Protein AF-0000000072899986 (afdb_homodimer)

Nearest PDB structures (foldseek):
  2p1a-assembly1_A  TM=7.965E-01  e=6.128E-05  Bacillus cereus ATCC 10987
  2p1a-assembly1_B  TM=7.785E-01  e=1.298E-04  Bacillus cereus ATCC 10987
  2nsf-assembly1_A  TM=7.304E-01  e=9.787E-04  Corynebacterium glutamicum
  5com-assembly2_B  TM=7.070E-01  e=6.966E-03  Clostridioides difficile 630
  7mtq-assembly1_B  TM=2.406E-01  e=5.601E-01  Homo sapiens

Sequence (336 aa):
MTNFPLQFYQFNTWANEQIFKRLKELPEETYHEEIQSIFPSLSHVLAHVYLSDLGWFDVFLGKDLLHALNLAREHKEVMEAKSLAEMEQLFTDLSERYKTFLSKEENLSKQLTIQNPAGGMMETTVGDLVPHVVNHGTYHRGNVSAMLRQIGHASVPTDYGLYLFLFAMTNFPLQFYQFNTWANEQIFKRLKELPEETYHEEIQSIFPSLSHVLAHVYLSDLGWFDVFLGKDLLHALNLAREHKEVMEAKSLAEMEQLFTDLSERYKTFLSKEENLSKQLTIQNPAGGMMETTVGDLVPHVVNHGTYHRGNVSAMLRQIGHASVPTDYGLYLFLFA

Radius of 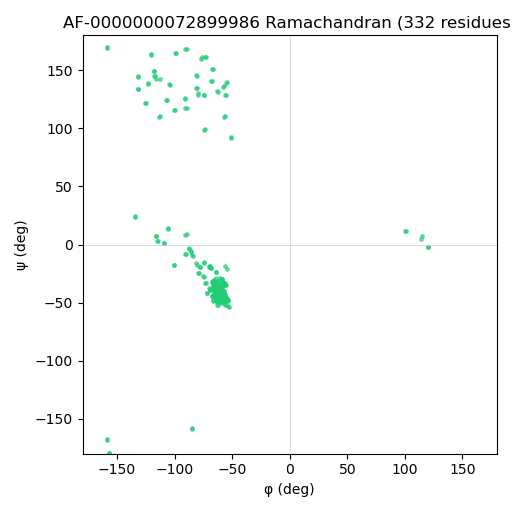gyration: 19.35 Å; Cα contacts (8 Å, |Δi|>4): 429; chains: 2; bounding box: 48×49×46 Å

Foldseek 3Di:
DPLVLLVLLVLLLVLVVQQLVQCVPDPQCQQLCQFPDPDRGNQLLLLQLLLQLVLVVVQLVPDANVVSVVSCVVCNVVSSPDGSVVSNVSSVVSSVVVNVQSVDVVSQAAWGWYADPVGDIDIDGNSRCSVVSSVSSVVSVVVVQVRQVVVPHGGDDSDVVVVVVVVD/DPLVLLVLLVLLLVLVVQQLVQCVVDPQCQQLCQFPDPDRGNQLLLLQLLLQLVLVVVQLVPDANVVSVVSCVVCNVVSSPDGSVVSNVSSVVSSVVVNVQSVDVVSQQAWGWYADPVGDIDIDGNSRCSVVSSVSSVVSVVVVQVRQVVVPHGGDDSDVVVVVVVVD

Organism: NCBI:txid1402861

Solvent-accessible surface area (backbone atoms only — not comparable to full-atom values): 17907 Å² total; per-residue (Å²): 128,88,58,56,45,48,54,50,44,50,48,41,51,51,33,51,49,47,50,54,56,54,54,69,74,44,65,77,63,60,44,68,37,80,44,76,39,82,42,54,21,54,30,44,46,53,30,49,49,50,35,50,51,50,22,51,53,42,35,69,75,67,46,54,54,65,55,23,55,48,50,34,65,73,40,42,68,66,45,37,66,47,50,71,69,58,47,51,50,52,52,52,54,51,47,51,51,50,53,62,51,48,70,37,66,70,50,30,66,34,77,42,79,45,58,44,90,90,70,42,65,32,82,49,29,41,42,71,45,41,56,35,56,37,45,52,47,37,21,49,50,17,29,48,33,26,53,34,29,54,74,75,35,82,64,73,92,60,50,60,58,58,49,48,54,73,71,89,128,89,58,56,46,48,53,50,45,50,48,41,50,52,33,51,50,49,52,54,58,52,54,71,74,44,67,77,63,60,44,69,36,81,44,76,40,83,42,52,22,54,30,44,46,53,30,50,50,50,36,49,50,51,23,51,50,42,35,70,74,67,48,53,55,66,54,24,54,48,52,34,65,74,41,42,67,65,46,38,67,46,50,72,68,57,48,50,50,52,52,53,54,50,48,51,52,50,51,61,50,50,69,37,66,71,49,31,66,34,77,41,80,45,58,44,90,89,70,43,68,32,82,49,29,39,41,71,44,42,56,36,56,35,45,54,46,37,20,51,51,16,29,47,34,26,54,34,29,54,74,75,34,81,64,73,92,60,52,60,61,58,50,48,53,74,71,90

Secondary structure (DSSP, 8-state):
---HHHHHHHHHHHHHHHHHHHHHTS-GGGGG---SSSSSSHHHHHHHHHHHHHHHHHHHTT--HHHHHHHHHHHHHHHHTS-HHHHHHHHHHHHHHHHHHHTSHHHHT-EEEEE-TTS-EEEEEHHHHHHHHHHHHHHHHHHHHHHHHHTT-------HHHHHHHH-/---HHHHHHHHHHHHHHHHHHHHHTS-GGGGG---SSSSSSHHHHHHHHHHHHHHHHHHHTT--HHHHHHHHHHHHHHHHTS-HHHHHHHHHHHHHHHHHHHTSHHHHT-EEEEE-TTS-EEEEEHHHHHHHHHHHHHHHHHHHHHHHHHTT-------HHHHHHHH-

Structure (mmCIF, N/CA/C/O backbone):
data_AF-0000000072899986-model_v1
#
loop_
_entity.id
_entity.type
_entity.pdbx_description
1 polymer 'Damage-inducible protein DinB'
#
loop_
_atom_site.group_PDB
_atom_site.id
_atom_site.type_symbol
_atom_site.label_atom_id
_atom_site.label_alt_id
_atom_site.label_comp_id
_atom_site.label_asym_id
_atom_site.label_entity_id
_atom_site.label_seq_id
_atom_site.pdbx_PDB_ins_code
_atom_site.Cartn_x
_atom_site.Cartn_y
_atom_site.Cartn_z
_atom_site.occupancy
_atom_site.B_iso_or_equiv
_atom_site.auth_seq_id
_atom_site.auth_comp_id
_atom_site.auth_asym_id
_atom_site.auth_atom_id
_atom_site.pdbx_PDB_model_num
ATOM 1 N N . MET A 1 1 ? 4.715 25.203 1.487 1 46.22 1 MET A N 1
ATOM 2 C CA . MET A 1 1 ? 5.199 23.875 1.851 1 46.22 1 MET A CA 1
ATOM 3 C C . MET A 1 1 ? 4.184 22.797 1.465 1 46.22 1 MET A C 1
ATOM 5 O O . MET A 1 1 ? 2.984 22.969 1.696 1 46.22 1 MET A O 1
ATOM 9 N N . THR A 1 2 ? 4.484 21.875 0.483 1 64.5 2 THR A N 1
ATOM 10 C CA . THR A 1 2 ? 3.494 20.984 -0.104 1 64.5 2 THR A CA 1
ATOM 11 C C . THR A 1 2 ? 2.822 20.141 0.976 1 64.5 2 THR A C 1
ATOM 13 O O . THR A 1 2 ? 3.486 19.656 1.891 1 64.5 2 THR A O 1
ATOM 16 N N . ASN A 1 3 ? 1.496 20.422 1.256 1 88.19 3 ASN A N 1
ATOM 17 C CA . ASN A 1 3 ? 0.621 19.641 2.131 1 88.19 3 ASN A CA 1
ATOM 18 C C . ASN A 1 3 ? 0.631 18.156 1.768 1 88.19 3 ASN A C 1
ATOM 20 O O . ASN A 1 3 ? -0.148 17.719 0.921 1 88.19 3 ASN A O 1
ATOM 24 N N . PHE A 1 4 ? 1.538 17.391 2.406 1 92.94 4 PHE A N 1
ATOM 25 C CA . PHE A 1 4 ? 1.754 16 2.02 1 92.94 4 PHE A CA 1
ATOM 26 C C . PHE A 1 4 ? 0.485 15.18 2.221 1 92.94 4 PHE A C 1
ATOM 28 O O . PHE A 1 4 ? 0.059 14.453 1.319 1 92.94 4 PHE A O 1
ATOM 35 N N . PRO A 1 5 ? -0.19 15.367 3.371 1 96.19 5 PRO A N 1
ATOM 36 C CA . PRO A 1 5 ? -1.394 14.547 3.543 1 96.19 5 PRO A CA 1
ATOM 37 C C . PRO A 1 5 ? -2.426 14.773 2.441 1 96.19 5 PRO A C 1
ATOM 39 O O . PRO A 1 5 ? -3.023 13.82 1.941 1 96.19 5 PRO A O 1
ATOM 42 N N . LEU A 1 6 ? -2.57 16 2.084 1 96.25 6 LEU A N 1
ATOM 43 C CA . LEU A 1 6 ? -3.525 16.297 1.022 1 96.25 6 LEU A CA 1
ATOM 44 C C . LEU A 1 6 ? -3.062 15.719 -0.307 1 96.25 6 LEU A C 1
ATOM 46 O O . LEU A 1 6 ? -3.852 15.102 -1.025 1 96.25 6 LEU A O 1
ATOM 50 N N . GLN A 1 7 ? -1.836 15.914 -0.682 1 96 7 GLN A N 1
ATOM 51 C CA . GLN A 1 7 ? -1.292 15.352 -1.916 1 96 7 GLN A CA 1
ATOM 52 C C . GLN A 1 7 ? -1.433 13.836 -1.942 1 96 7 GLN A C 1
ATOM 54 O O . GLN A 1 7 ? -1.809 13.258 -2.965 1 96 7 GLN A O 1
ATOM 59 N N . PHE A 1 8 ? -1.049 13.203 -0.856 1 97.69 8 PHE A N 1
ATOM 60 C CA . PHE A 1 8 ? -1.104 11.75 -0.77 1 97.69 8 PHE A CA 1
ATOM 61 C C . PHE A 1 8 ? -2.539 11.25 -0.896 1 97.69 8 PHE A C 1
ATOM 63 O O . PHE A 1 8 ? -2.791 10.219 -1.516 1 97.69 8 PHE A O 1
ATOM 70 N N . TYR A 1 9 ? -3.471 11.984 -0.331 1 98.31 9 TYR A N 1
ATOM 71 C CA . TYR A 1 9 ? -4.867 11.586 -0.468 1 98.31 9 TYR A CA 1
ATOM 72 C C . TYR A 1 9 ? -5.352 11.781 -1.899 1 98.31 9 TYR A C 1
ATOM 74 O O . TYR A 1 9 ? -6.16 10.992 -2.4 1 98.31 9 TYR A O 1
ATOM 82 N N . GLN A 1 10 ? -4.883 12.867 -2.525 1 97.88 10 GLN A N 1
ATOM 83 C CA . GLN A 1 10 ? -5.211 13.047 -3.936 1 97.88 10 GLN A CA 1
ATOM 84 C C . GLN A 1 10 ? -4.691 11.883 -4.777 1 97.88 10 GLN A C 1
ATOM 86 O O . GLN A 1 10 ? -5.375 11.43 -5.699 1 97.88 10 GLN A O 1
ATOM 91 N N . PHE A 1 11 ? -3.529 11.445 -4.484 1 98.19 11 PHE A N 1
ATOM 92 C CA . PHE A 1 11 ? -3.018 10.227 -5.102 1 98.19 11 PHE A CA 1
ATOM 93 C C . PHE A 1 11 ? -3.971 9.062 -4.867 1 98.19 11 PHE A C 1
ATOM 95 O O . PHE A 1 11 ? -4.266 8.297 -5.789 1 98.19 11 PHE A O 1
ATOM 102 N N . ASN A 1 12 ? -4.414 8.883 -3.621 1 98.75 12 ASN A N 1
ATOM 103 C CA . ASN A 1 12 ? -5.344 7.812 -3.281 1 98.75 12 ASN A CA 1
ATOM 104 C C . ASN A 1 12 ? -6.594 7.855 -4.16 1 98.75 12 ASN A C 1
ATOM 106 O O . ASN A 1 12 ? -7.055 6.82 -4.641 1 98.75 12 ASN A O 1
ATOM 110 N N . THR A 1 13 ? -7.137 9.039 -4.301 1 98.62 13 THR A N 1
ATOM 111 C CA . THR A 1 13 ? -8.312 9.242 -5.141 1 98.62 13 THR A CA 1
ATOM 112 C C . THR A 1 13 ? -8.016 8.844 -6.586 1 98.62 13 THR A C 1
ATOM 114 O O . THR A 1 13 ? -8.781 8.094 -7.195 1 98.62 13 THR A O 1
ATOM 117 N N . TRP A 1 14 ? -6.898 9.328 -7.098 1 98.69 14 TRP A N 1
ATOM 118 C CA . TRP A 1 14 ? -6.484 9.008 -8.461 1 98.69 14 TRP A CA 1
ATOM 119 C C . TRP A 1 14 ? -6.328 7.5 -8.641 1 98.69 14 TRP A C 1
ATOM 121 O O . TRP A 1 14 ? -6.809 6.938 -9.633 1 98.69 14 TRP A O 1
ATOM 131 N N . ALA A 1 15 ? -5.699 6.871 -7.719 1 98.75 15 ALA A N 1
ATOM 132 C CA . ALA A 1 15 ? -5.441 5.438 -7.805 1 98.75 15 ALA A CA 1
ATOM 133 C C . ALA A 1 15 ? -6.746 4.645 -7.805 1 98.75 15 ALA A C 1
ATOM 135 O O . ALA A 1 15 ? -6.906 3.699 -8.586 1 98.75 15 ALA A O 1
ATOM 136 N N . ASN A 1 16 ? -7.66 5.035 -6.922 1 98.81 16 ASN A N 1
ATOM 137 C CA . ASN A 1 16 ? -8.961 4.383 -6.906 1 98.81 16 ASN A CA 1
ATOM 138 C C . ASN A 1 16 ? -9.695 4.559 -8.234 1 98.81 16 ASN A C 1
ATOM 140 O O . ASN A 1 16 ? -10.336 3.627 -8.727 1 98.81 16 ASN A O 1
ATOM 144 N N . GLU A 1 17 ? -9.609 5.727 -8.75 1 98.69 17 GLU A N 1
ATOM 145 C CA . GLU A 1 17 ? -10.25 6 -10.031 1 98.69 17 GLU A CA 1
ATOM 146 C C . GLU A 1 17 ? -9.703 5.094 -11.133 1 98.69 17 GLU A C 1
ATOM 148 O O . GLU A 1 17 ? -10.453 4.617 -11.984 1 98.69 17 GLU A O 1
ATOM 153 N N . GLN A 1 18 ? -8.367 4.879 -11.156 1 98.75 18 GLN A N 1
ATOM 154 C CA . GLN A 1 18 ? -7.773 3.973 -12.133 1 98.75 18 GLN A CA 1
ATOM 155 C C . GLN A 1 18 ? -8.352 2.566 -12 1 98.75 18 GLN A C 1
ATOM 157 O O . GLN A 1 18 ? -8.609 1.896 -13.008 1 98.75 18 GLN A O 1
ATOM 162 N N . ILE A 1 19 ? -8.547 2.113 -10.797 1 98.81 19 ILE A N 1
ATOM 163 C CA . ILE A 1 19 ? -9.086 0.78 -10.547 1 98.81 19 ILE A CA 1
ATOM 164 C C . ILE A 1 19 ? -10.508 0.687 -11.086 1 98.81 19 ILE A C 1
ATOM 166 O O . ILE A 1 19 ? -10.859 -0.281 -11.766 1 98.81 19 ILE A O 1
ATOM 170 N N . PHE A 1 20 ? -11.312 1.672 -10.75 1 98.81 20 PHE A N 1
ATOM 171 C CA . PHE A 1 20 ? -12.695 1.654 -11.219 1 98.81 20 PHE A CA 1
ATOM 172 C C . PHE A 1 20 ? -12.75 1.676 -12.742 1 98.81 20 PHE A C 1
ATOM 174 O O . PHE A 1 20 ? -13.531 0.946 -13.352 1 98.81 20 PHE A O 1
ATOM 181 N N . LYS A 1 21 ? -11.938 2.537 -13.383 1 98.69 21 LYS A N 1
ATOM 182 C CA . LYS A 1 21 ? -11.867 2.578 -14.844 1 98.69 21 LYS A CA 1
ATOM 183 C C . LYS A 1 21 ? -11.516 1.209 -15.414 1 98.69 21 LYS A C 1
ATOM 185 O O . LYS A 1 21 ? -12.141 0.75 -16.375 1 98.69 21 LYS A O 1
ATOM 190 N N . ARG A 1 22 ? -10.586 0.561 -14.836 1 98.69 22 ARG A N 1
ATOM 191 C CA . ARG A 1 22 ? -10.156 -0.755 -15.297 1 98.69 22 ARG A CA 1
ATOM 192 C C . ARG A 1 22 ? -11.273 -1.78 -15.156 1 98.69 22 ARG A C 1
ATOM 194 O O . ARG A 1 22 ? -11.523 -2.564 -16.078 1 98.69 22 ARG A O 1
ATOM 201 N N . LEU A 1 23 ? -11.922 -1.76 -14 1 98.56 23 LEU A N 1
ATOM 202 C CA . LEU A 1 23 ? -12.969 -2.736 -13.742 1 98.56 23 LEU A CA 1
ATOM 203 C C . LEU A 1 23 ? -14.133 -2.562 -14.719 1 98.56 23 LEU A C 1
ATOM 205 O O . LEU A 1 23 ? -14.773 -3.541 -15.102 1 98.56 23 LEU A O 1
ATOM 209 N N . LYS A 1 24 ? -14.375 -1.345 -15.125 1 98.31 24 LYS A N 1
ATOM 210 C CA . LYS A 1 24 ? -15.477 -1.057 -16.047 1 98.31 24 LYS A CA 1
ATOM 211 C C . LYS A 1 24 ? -15.18 -1.608 -17.438 1 98.31 24 LYS A C 1
ATOM 213 O O . LYS A 1 24 ? -16.094 -1.759 -18.25 1 98.31 24 LYS A O 1
ATOM 218 N N . GLU A 1 25 ? -13.906 -1.912 -17.75 1 98.25 25 GLU A N 1
ATOM 219 C CA . GLU A 1 25 ? -13.516 -2.475 -19.047 1 98.25 25 GLU A CA 1
ATOM 220 C C . GLU A 1 25 ? -13.68 -3.99 -19.062 1 98.25 25 GLU A C 1
ATOM 222 O O . GLU A 1 25 ? -13.602 -4.617 -20.125 1 98.25 25 GLU A O 1
ATOM 227 N N . LEU A 1 26 ? -13.953 -4.566 -17.938 1 98.12 26 LEU A N 1
ATOM 228 C CA . LEU A 1 26 ? -14.031 -6.016 -17.812 1 98.12 26 LEU A CA 1
ATOM 229 C C . LEU A 1 26 ? -15.477 -6.496 -17.859 1 98.12 26 LEU A C 1
ATOM 231 O O . LEU A 1 26 ? -16.406 -5.695 -17.688 1 98.12 26 LEU A O 1
ATOM 235 N N . PRO A 1 27 ? -15.703 -7.828 -18.078 1 97.19 27 PRO A N 1
ATOM 236 C CA . PRO A 1 27 ? -17.062 -8.352 -17.984 1 97.19 27 PRO A CA 1
ATOM 237 C C . PRO A 1 27 ? -17.734 -8.031 -16.656 1 97.19 27 PRO A C 1
ATOM 239 O O . PRO A 1 27 ? -17.078 -8.094 -15.602 1 97.19 27 PRO A O 1
ATOM 242 N N . GLU A 1 28 ? -18.953 -7.691 -16.641 1 94.94 28 GLU A N 1
ATOM 243 C CA . GLU A 1 28 ? -19.688 -7.227 -15.477 1 94.94 28 GLU A CA 1
ATOM 244 C C . GLU A 1 28 ? -19.625 -8.25 -14.344 1 94.94 28 GLU A C 1
ATOM 246 O O . GLU A 1 28 ? -19.578 -7.879 -13.164 1 94.94 28 GLU A O 1
ATOM 251 N N . GLU A 1 29 ? -19.625 -9.461 -14.664 1 96.25 29 GLU A N 1
ATOM 252 C CA . GLU A 1 29 ? -19.656 -10.539 -13.68 1 96.25 29 GLU A CA 1
ATOM 253 C C . GLU A 1 29 ? -18.344 -10.602 -12.891 1 96.25 29 GLU A C 1
ATOM 255 O O . GLU A 1 29 ? -18.297 -11.18 -11.805 1 96.25 29 GLU A O 1
ATOM 260 N N . THR A 1 30 ? -17.297 -10.047 -13.406 1 97.75 30 THR A N 1
ATOM 261 C CA . THR A 1 30 ? -15.984 -10.094 -12.789 1 97.75 30 THR A CA 1
ATOM 262 C C . THR A 1 30 ? -16.016 -9.469 -11.398 1 97.75 30 THR A C 1
ATOM 264 O O . THR A 1 30 ? -15.344 -9.945 -10.477 1 97.75 30 THR A O 1
ATOM 267 N N . TYR A 1 31 ? -16.828 -8.477 -11.25 1 98.38 31 TYR A N 1
ATOM 268 C CA . TYR A 1 31 ? -16.875 -7.668 -10.031 1 98.38 31 TYR A CA 1
ATOM 269 C C . TYR A 1 31 ? -17.375 -8.492 -8.852 1 98.38 31 TYR A C 1
ATOM 271 O O . TYR A 1 31 ? -16.906 -8.32 -7.727 1 98.38 31 TYR A O 1
ATOM 279 N N . HIS A 1 32 ? -18.234 -9.43 -9.078 1 98 32 HIS A N 1
ATOM 280 C CA . HIS A 1 32 ? -18.812 -10.234 -8 1 98 32 HIS A CA 1
ATOM 281 C C . HIS A 1 32 ? -18.375 -11.688 -8.102 1 98 32 HIS A C 1
ATOM 283 O O . HIS A 1 32 ? -18.875 -12.539 -7.359 1 98 32 HIS A O 1
ATOM 289 N N . GLU A 1 33 ? -17.531 -11.945 -9.07 1 97.62 33 GLU A N 1
ATOM 290 C CA . GLU A 1 33 ? -17.047 -13.312 -9.234 1 97.62 33 GLU A CA 1
ATOM 291 C C . GLU A 1 33 ? -16.375 -13.82 -7.965 1 97.62 33 GLU A C 1
ATOM 293 O O . GLU A 1 33 ? -15.602 -13.094 -7.328 1 97.62 33 GLU A O 1
ATOM 298 N N . GLU A 1 34 ? -16.656 -15.031 -7.566 1 97.75 34 GLU A N 1
ATOM 299 C CA . GLU A 1 34 ? -16.031 -15.625 -6.391 1 97.75 34 GLU A CA 1
ATOM 300 C C . GLU A 1 34 ? -14.586 -16.016 -6.676 1 97.75 34 GLU A C 1
ATOM 302 O O . GLU A 1 34 ? -14.297 -16.656 -7.691 1 97.75 34 GLU A O 1
ATOM 307 N N . ILE A 1 35 ? -13.703 -15.609 -5.855 1 96.56 35 ILE A N 1
ATOM 308 C CA . ILE A 1 35 ? -12.266 -15.852 -5.969 1 96.56 35 ILE A CA 1
ATOM 309 C C . ILE A 1 35 ? -11.727 -16.344 -4.629 1 96.56 35 ILE A C 1
ATOM 311 O O . ILE A 1 35 ? -12.094 -15.812 -3.572 1 96.56 35 ILE A O 1
ATOM 315 N N . GLN A 1 36 ? -10.922 -17.391 -4.617 1 96.44 36 GLN A N 1
ATOM 316 C CA . GLN A 1 36 ? -10.227 -17.781 -3.395 1 96.44 36 GLN A CA 1
ATOM 317 C C . GLN A 1 36 ? -9.078 -16.828 -3.09 1 96.44 36 GLN A C 1
ATOM 319 O O . GLN A 1 36 ? -7.969 -16.984 -3.607 1 96.44 36 GLN A O 1
ATOM 324 N N . SER A 1 37 ? -9.305 -15.945 -2.256 1 96.94 37 SER A N 1
ATOM 325 C CA . SER A 1 37 ? -8.336 -14.922 -1.857 1 96.94 37 SER A CA 1
ATOM 326 C C . SER A 1 37 ? -8.695 -14.328 -0.5 1 96.94 37 SER A C 1
ATOM 328 O O . SER A 1 37 ? -9.477 -14.906 0.254 1 96.94 37 SER A O 1
ATOM 330 N N . ILE A 1 38 ? -8.023 -13.203 -0.135 1 96.25 38 ILE A N 1
ATOM 331 C CA . ILE A 1 38 ? -8.258 -12.531 1.141 1 96.25 38 ILE A CA 1
ATOM 332 C C . ILE A 1 38 ? -9.727 -12.156 1.271 1 96.25 38 ILE A C 1
ATOM 334 O O . ILE A 1 38 ? -10.305 -12.25 2.357 1 96.25 38 ILE A O 1
ATOM 338 N N . PHE A 1 39 ? -10.305 -11.711 0.186 1 97.94 39 PHE A N 1
ATOM 339 C CA . PHE A 1 39 ? -11.727 -11.422 0.061 1 97.94 39 PHE A CA 1
ATOM 340 C C . PHE A 1 39 ? -12.375 -12.32 -0.987 1 97.94 39 PHE A C 1
ATOM 342 O O . PHE A 1 39 ? -11.719 -12.734 -1.945 1 97.94 39 PHE A O 1
ATOM 349 N N . PRO A 1 40 ? -13.57 -12.633 -0.82 1 97.94 40 PRO A N 1
ATOM 350 C CA . PRO A 1 40 ? -14.195 -13.602 -1.728 1 97.94 40 PRO A CA 1
ATOM 351 C C . PRO A 1 40 ? -14.492 -13.008 -3.104 1 97.94 40 PRO A C 1
ATOM 353 O O . PRO A 1 40 ? -14.805 -13.75 -4.043 1 97.94 40 PRO A O 1
ATOM 356 N N . SER A 1 41 ? -14.484 -11.68 -3.252 1 98.5 41 SER A N 1
ATOM 357 C CA . SER A 1 41 ? -14.656 -11.031 -4.547 1 98.5 41 SER A CA 1
ATOM 358 C C . SER A 1 41 ? -14.094 -9.609 -4.535 1 98.5 41 SER A C 1
ATOM 360 O O . SER A 1 41 ? -13.734 -9.086 -3.479 1 98.5 41 SER A O 1
ATOM 362 N N . LEU A 1 42 ? -14.023 -9.047 -5.727 1 98.69 42 LEU A N 1
ATOM 363 C CA . LEU A 1 42 ? -13.562 -7.664 -5.844 1 98.69 42 LEU A CA 1
ATOM 364 C C . LEU A 1 42 ? -14.539 -6.707 -5.172 1 98.69 42 LEU A C 1
ATOM 366 O O . LEU A 1 42 ? -14.125 -5.699 -4.59 1 98.69 42 LEU A O 1
ATOM 370 N N . SER A 1 43 ? -15.844 -7 -5.223 1 98.81 43 SER A N 1
ATOM 371 C CA . SER A 1 43 ? -16.828 -6.156 -4.562 1 98.81 43 SER A CA 1
ATOM 372 C C . SER A 1 43 ? -16.609 -6.113 -3.057 1 98.81 43 SER A C 1
ATOM 374 O O . SER A 1 43 ? -16.781 -5.066 -2.428 1 98.81 43 SER A O 1
ATOM 376 N N . HIS A 1 44 ? -16.203 -7.219 -2.49 1 98.81 44 HIS A N 1
ATOM 377 C CA . HIS A 1 44 ? -15.93 -7.281 -1.059 1 98.81 44 HIS A CA 1
ATOM 378 C C . HIS A 1 44 ? -14.719 -6.426 -0.688 1 98.81 44 HIS A C 1
ATOM 380 O O . HIS A 1 44 ? -14.711 -5.777 0.36 1 98.81 44 HIS A O 1
ATOM 386 N N . VAL A 1 45 ? -13.703 -6.426 -1.539 1 98.75 45 VAL A N 1
ATOM 387 C CA . VAL A 1 45 ? -12.516 -5.613 -1.288 1 98.75 45 VAL A CA 1
ATOM 388 C C . VAL A 1 45 ? -12.891 -4.133 -1.281 1 98.75 45 VAL A C 1
ATOM 390 O O . VAL A 1 45 ? -12.531 -3.398 -0.36 1 98.75 45 VAL A O 1
ATOM 393 N N . LEU A 1 46 ? -13.578 -3.723 -2.35 1 98.88 46 LEU A N 1
ATOM 394 C CA . LEU A 1 46 ? -13.898 -2.307 -2.496 1 98.88 46 LEU A CA 1
ATOM 395 C C . LEU A 1 46 ? -14.859 -1.851 -1.405 1 98.88 46 LEU A C 1
ATOM 397 O O . LEU A 1 46 ? -14.773 -0.714 -0.934 1 98.88 46 LEU A O 1
ATOM 401 N N . ALA A 1 47 ? -15.773 -2.74 -1.024 1 98.88 47 ALA A N 1
ATOM 402 C CA . ALA A 1 47 ? -16.641 -2.43 0.112 1 98.88 47 ALA A CA 1
ATOM 403 C C . ALA A 1 47 ? -15.82 -2.203 1.379 1 98.88 47 ALA A C 1
ATOM 405 O O . ALA A 1 47 ? -16.062 -1.249 2.121 1 98.88 47 ALA A O 1
ATOM 406 N N . HIS A 1 48 ? -14.852 -3.07 1.642 1 98.81 48 HIS A N 1
ATOM 407 C CA . HIS A 1 48 ? -13.992 -2.955 2.811 1 98.81 48 HIS A CA 1
ATOM 408 C C . HIS A 1 48 ? -13.219 -1.641 2.801 1 98.81 48 HIS A C 1
ATOM 410 O O . HIS A 1 48 ? -13.148 -0.948 3.818 1 98.81 48 HIS A O 1
ATOM 416 N N . VAL A 1 49 ? -12.625 -1.33 1.652 1 98.81 49 VAL A N 1
ATOM 417 C CA . VAL A 1 49 ? -11.836 -0.109 1.539 1 98.81 49 VAL A CA 1
ATOM 418 C C . VAL A 1 49 ? -12.727 1.108 1.768 1 98.81 49 VAL A C 1
ATOM 420 O O . VAL A 1 49 ? -12.352 2.031 2.496 1 98.81 49 VAL A O 1
ATOM 423 N N . TYR A 1 50 ? -13.891 1.13 1.132 1 98.88 50 TYR A N 1
ATOM 424 C CA . TYR A 1 50 ? -14.82 2.25 1.268 1 98.88 50 TYR A CA 1
ATOM 425 C C . TYR A 1 50 ? -15.219 2.451 2.725 1 98.88 50 TYR A C 1
ATOM 427 O O . TYR A 1 50 ? -15.156 3.568 3.242 1 98.88 50 TYR A O 1
ATOM 435 N N . LEU A 1 51 ? -15.633 1.388 3.375 1 98.81 51 LEU A N 1
ATOM 436 C CA . LEU A 1 51 ? -16.109 1.481 4.75 1 98.81 51 LEU A CA 1
ATOM 437 C C . LEU A 1 51 ? -14.984 1.896 5.691 1 98.81 51 LEU A C 1
ATOM 439 O O . LEU A 1 51 ? -15.211 2.619 6.66 1 98.81 51 LEU A O 1
ATOM 443 N N . SER A 1 52 ? -13.797 1.398 5.426 1 98.38 52 SER A N 1
ATOM 444 C CA . SER A 1 52 ? -12.641 1.829 6.199 1 98.38 52 SER A CA 1
ATOM 445 C C . SER A 1 52 ? -12.398 3.326 6.047 1 98.38 52 SER A C 1
ATOM 447 O O . SER A 1 52 ? -12.242 4.043 7.039 1 98.38 52 SER A O 1
ATOM 449 N N . ASP A 1 53 ? -12.383 3.795 4.777 1 98.62 53 ASP A N 1
ATOM 450 C CA . ASP A 1 53 ? -12.188 5.219 4.516 1 98.62 53 ASP A CA 1
ATOM 451 C C . ASP A 1 53 ? -13.273 6.055 5.191 1 98.62 53 ASP A C 1
ATOM 453 O O . ASP A 1 53 ? -12.984 7.09 5.789 1 98.62 53 ASP A O 1
ATOM 457 N N . LEU A 1 54 ? -14.492 5.59 5.039 1 98.75 54 LEU A N 1
ATOM 458 C CA . LEU A 1 54 ? -15.617 6.297 5.641 1 98.75 54 LEU A CA 1
ATOM 459 C C . LEU A 1 54 ? -15.477 6.352 7.156 1 98.75 54 LEU A C 1
ATOM 461 O O . LEU A 1 54 ? -15.695 7.402 7.77 1 98.75 54 LEU A O 1
ATOM 465 N N . GLY A 1 55 ? -15.18 5.25 7.75 1 98.25 55 GLY A N 1
ATOM 466 C CA . GLY A 1 55 ? -14.984 5.195 9.188 1 98.25 55 GLY A CA 1
ATOM 467 C C . GLY A 1 55 ? -13.922 6.152 9.688 1 98.25 55 GLY A C 1
ATOM 468 O O . GLY A 1 55 ? -14.133 6.875 10.664 1 98.25 55 GLY A O 1
ATOM 469 N N . TRP A 1 56 ? -12.789 6.176 9.047 1 98 56 TRP A N 1
ATOM 470 C CA . TRP A 1 56 ? -11.711 7.059 9.461 1 98 56 TRP A CA 1
ATOM 471 C C . TRP A 1 56 ? -12.086 8.523 9.25 1 98 56 TRP A C 1
ATOM 473 O O . TRP A 1 56 ? -11.68 9.391 10.023 1 98 56 TRP A O 1
ATOM 483 N N . PHE A 1 57 ? -12.828 8.836 8.148 1 98.5 57 PHE A N 1
ATOM 484 C CA . PHE A 1 57 ? -13.32 10.195 7.961 1 98.5 57 PHE A CA 1
ATOM 485 C C . PHE A 1 57 ? -14.172 10.633 9.148 1 98.5 57 PHE A C 1
ATOM 487 O O . PHE A 1 57 ? -14.031 11.758 9.633 1 98.5 57 PHE A O 1
ATOM 494 N N . ASP A 1 58 ? -15.031 9.711 9.609 1 98.06 58 ASP A N 1
ATOM 495 C CA . ASP A 1 58 ? -15.852 10.008 10.781 1 98.06 58 ASP A CA 1
ATOM 496 C C . ASP A 1 58 ? -14.977 10.25 12.008 1 98.06 58 ASP A C 1
ATOM 498 O O . ASP A 1 58 ? -15.281 11.125 12.828 1 98.06 58 ASP A O 1
ATOM 502 N N . VAL A 1 59 ? -13.961 9.484 12.164 1 96.94 59 VAL A N 1
ATOM 503 C CA . VAL A 1 59 ? -13.023 9.672 13.273 1 96.94 59 VAL A CA 1
ATOM 504 C C . VAL A 1 59 ? -12.375 11.047 13.172 1 96.94 59 VAL A C 1
ATOM 506 O O . VAL A 1 59 ? -12.211 11.742 14.18 1 96.94 59 VAL A O 1
ATOM 509 N N . PHE A 1 60 ? -11.984 11.43 11.922 1 97.62 60 PHE A N 1
ATOM 510 C CA . PHE A 1 60 ? -11.406 12.75 11.711 1 97.62 60 PHE A CA 1
ATOM 511 C C . PHE A 1 60 ? -12.391 13.844 12.109 1 97.62 60 PHE A C 1
ATOM 513 O O . PHE A 1 60 ? -11.984 14.914 12.562 1 97.62 60 PHE A O 1
ATOM 520 N N . LEU A 1 61 ? -13.695 13.562 11.992 1 96.94 61 LEU A N 1
ATOM 521 C CA . LEU A 1 61 ? -14.734 14.539 12.328 1 96.94 61 LEU A CA 1
ATOM 522 C C . LEU A 1 61 ? -15.062 14.484 13.812 1 96.94 61 LEU A C 1
ATOM 524 O O . LEU A 1 61 ? -15.898 15.258 14.297 1 96.94 61 LEU A O 1
ATOM 528 N N . GLY A 1 62 ? -14.484 13.516 14.555 1 94.62 62 GLY A N 1
ATOM 529 C CA . GLY A 1 62 ? -14.617 13.57 16 1 94.62 62 GLY A CA 1
ATOM 530 C C . GLY A 1 62 ? -15.297 12.344 16.578 1 94.62 62 GLY A C 1
ATOM 531 O O . GLY A 1 62 ? -15.438 12.211 17.797 1 94.62 62 GLY A O 1
ATOM 532 N N . LYS A 1 63 ? -15.719 11.438 15.773 1 95.75 63 LYS A N 1
ATOM 533 C CA . LYS A 1 63 ? -16.281 10.195 16.281 1 95.75 63 LYS A CA 1
ATOM 534 C C . LYS A 1 63 ? -15.172 9.258 16.766 1 95.75 63 LYS A C 1
ATOM 536 O O . LYS A 1 63 ? -14 9.438 16.422 1 95.75 63 LYS A O 1
ATOM 541 N N . ASP A 1 64 ? -15.539 8.297 17.609 1 92.88 64 ASP A N 1
ATOM 542 C CA . ASP A 1 64 ? -14.516 7.391 18.125 1 92.88 64 ASP A CA 1
ATOM 543 C C . ASP A 1 64 ? -14.344 6.176 17.203 1 92.88 64 ASP A C 1
ATOM 545 O O . ASP A 1 64 ? -15.125 5.98 16.281 1 92.88 64 ASP A O 1
ATOM 549 N N . LEU A 1 65 ? -13.305 5.449 17.453 1 93 65 LEU A N 1
ATOM 550 C CA . LEU A 1 65 ? -12.961 4.312 16.609 1 93 65 LEU A CA 1
ATOM 551 C C . LEU A 1 65 ? -14.039 3.234 16.688 1 93 65 LEU A C 1
ATOM 553 O O . LEU A 1 65 ? -14.312 2.555 15.695 1 93 65 LEU A O 1
ATOM 557 N N . LEU A 1 66 ? -14.648 3.074 17.797 1 92.69 66 LEU A N 1
ATOM 558 C CA . LEU A 1 66 ? -15.719 2.098 17.953 1 92.69 66 LEU A CA 1
ATOM 559 C C . LEU A 1 66 ? -16.859 2.393 17 1 92.69 66 LEU A C 1
ATOM 561 O O . LEU A 1 66 ? -17.469 1.472 16.438 1 92.69 66 LEU A O 1
ATOM 565 N N . HIS A 1 67 ? -17.141 3.637 16.875 1 94.12 67 HIS A N 1
ATOM 566 C CA . HIS A 1 67 ? -18.141 4.027 15.883 1 94.12 67 HIS A CA 1
ATOM 567 C C . HIS A 1 67 ? -17.766 3.545 14.492 1 94.12 67 HIS A C 1
ATOM 569 O O . HIS A 1 67 ? -18.609 2.984 13.773 1 94.12 67 HIS A O 1
ATOM 575 N N . ALA A 1 68 ? -16.562 3.771 14.078 1 94.06 68 ALA A N 1
ATOM 576 C CA . ALA A 1 68 ? -16.078 3.371 12.758 1 94.06 68 ALA A CA 1
ATOM 577 C C . ALA A 1 68 ? -16.188 1.861 12.57 1 94.06 68 ALA A C 1
ATOM 579 O O . ALA A 1 68 ? -16.594 1.392 11.508 1 94.06 68 ALA A O 1
ATOM 580 N N . LEU A 1 69 ? -15.781 1.144 13.586 1 94.06 69 LEU A N 1
ATOM 581 C CA . LEU A 1 69 ? -15.836 -0.313 13.523 1 94.06 69 LEU A CA 1
ATOM 582 C C . LEU A 1 69 ? -17.281 -0.797 13.414 1 94.06 69 LEU A C 1
ATOM 584 O O . LEU A 1 69 ? -17.578 -1.712 12.641 1 94.06 69 LEU A O 1
ATOM 588 N N . ASN A 1 70 ? -18.141 -0.196 14.148 1 95.81 70 ASN A N 1
ATOM 589 C CA . ASN A 1 70 ? -19.562 -0.542 14.086 1 95.81 70 ASN A CA 1
ATOM 590 C C . ASN A 1 70 ? -20.172 -0.198 12.727 1 95.81 70 ASN A C 1
ATOM 592 O O . ASN A 1 70 ? -20.984 -0.957 12.195 1 95.81 70 ASN A O 1
ATOM 596 N N . LEU A 1 71 ? -19.828 0.94 12.258 1 96.5 71 LEU A N 1
ATOM 597 C CA . LEU A 1 71 ? -20.281 1.363 10.938 1 96.5 71 LEU A CA 1
ATOM 598 C C . LEU A 1 71 ? -19.922 0.318 9.883 1 96.5 71 LEU A C 1
ATOM 600 O O . LEU A 1 71 ? -20.766 -0.063 9.07 1 96.5 71 LEU A O 1
ATOM 604 N N . ALA A 1 72 ? -18.719 -0.132 9.898 1 96.31 72 ALA A N 1
ATOM 605 C CA . ALA A 1 72 ? -18.25 -1.129 8.938 1 96.31 72 ALA A CA 1
ATOM 606 C C . ALA A 1 72 ? -19.031 -2.434 9.086 1 96.31 72 ALA A C 1
ATOM 608 O O . ALA A 1 72 ? -19.422 -3.047 8.086 1 96.31 72 ALA A O 1
ATOM 609 N N . ARG A 1 73 ? -19.203 -2.855 10.297 1 96.81 73 ARG A N 1
ATOM 610 C CA . ARG A 1 73 ? -19.922 -4.102 10.562 1 96.81 73 ARG A CA 1
ATOM 611 C C . ARG A 1 73 ? -21.375 -4.012 10.102 1 96.81 73 ARG A C 1
ATOM 613 O O . ARG A 1 73 ? -21.875 -4.934 9.453 1 96.81 73 ARG A O 1
ATOM 620 N N . GLU A 1 74 ? -21.984 -2.916 10.352 1 97.88 74 GLU A N 1
ATOM 621 C CA . GLU A 1 74 ? -23.422 -2.746 10.109 1 97.88 74 GLU A CA 1
ATOM 622 C C . GLU A 1 74 ? -23.719 -2.58 8.625 1 97.88 74 GLU A C 1
ATOM 624 O O . GLU A 1 74 ? -24.797 -2.945 8.156 1 97.88 74 GLU A O 1
ATOM 629 N N . HIS A 1 75 ? -22.75 -2.062 7.902 1 98.25 75 HIS A N 1
ATOM 630 C CA . HIS A 1 75 ? -23.016 -1.734 6.508 1 98.25 75 HIS A CA 1
ATOM 631 C C . HIS A 1 75 ? -22.297 -2.689 5.566 1 98.25 75 HIS A C 1
ATOM 633 O O . HIS A 1 75 ? -22.391 -2.553 4.344 1 98.25 75 HIS A O 1
ATOM 639 N N . LYS A 1 76 ? -21.609 -3.623 6.133 1 98.25 76 LYS A N 1
ATOM 640 C CA . LYS A 1 76 ? -20.781 -4.527 5.355 1 98.25 76 LYS A CA 1
ATOM 641 C C . LYS A 1 76 ? -21.578 -5.195 4.238 1 98.25 76 LYS A C 1
ATOM 643 O O . LYS A 1 76 ? -21.234 -5.07 3.062 1 98.25 76 LYS A O 1
ATOM 648 N N . GLU A 1 77 ? -22.703 -5.828 4.492 1 98 77 GLU A N 1
ATOM 649 C CA . GLU A 1 77 ? -23.469 -6.613 3.533 1 98 77 GLU A CA 1
ATOM 650 C C . GLU A 1 77 ? -24.062 -5.727 2.439 1 98 77 GLU A C 1
ATOM 652 O O . GLU A 1 77 ? -24.016 -6.078 1.259 1 98 77 GLU A O 1
ATOM 657 N N . VAL A 1 78 ? -24.578 -4.621 2.848 1 98.44 78 VAL A N 1
ATOM 658 C CA . VAL A 1 78 ? -25.219 -3.721 1.889 1 98.44 78 VAL A CA 1
ATOM 659 C C . VAL A 1 78 ? -24.172 -3.18 0.919 1 98.44 78 VAL A C 1
ATOM 661 O O . VAL A 1 78 ? -24.438 -3.045 -0.278 1 98.44 78 VAL A O 1
ATOM 664 N N . MET A 1 79 ? -23 -2.83 1.388 1 98.56 79 MET A N 1
ATOM 665 C CA . MET A 1 79 ? -21.953 -2.285 0.542 1 98.56 79 MET A CA 1
ATOM 666 C C . MET A 1 79 ? -21.406 -3.354 -0.401 1 98.56 79 MET A C 1
ATOM 668 O O . MET A 1 79 ? -21.109 -3.07 -1.563 1 98.56 79 MET A O 1
ATOM 672 N N . GLU A 1 80 ? -21.266 -4.598 0.107 1 98.44 80 GLU A N 1
ATOM 673 C CA . GLU A 1 80 ? -20.75 -5.699 -0.706 1 98.44 80 GLU A CA 1
ATOM 674 C C . GLU A 1 80 ? -21.688 -6.008 -1.866 1 98.44 80 GLU A C 1
ATOM 676 O O . GLU A 1 80 ? -21.266 -6.535 -2.896 1 98.44 80 GLU A O 1
ATOM 681 N N . ALA A 1 81 ? -22.969 -5.637 -1.714 1 98.19 81 ALA A N 1
ATOM 682 C CA . ALA A 1 81 ? -23.984 -5.969 -2.707 1 98.19 81 ALA A CA 1
ATOM 683 C C . ALA A 1 81 ? -24.109 -4.867 -3.756 1 98.19 81 ALA A C 1
ATOM 685 O O . ALA A 1 81 ? -24.75 -5.055 -4.789 1 98.19 81 ALA A O 1
ATOM 686 N N . LYS A 1 82 ? -23.453 -3.721 -3.59 1 98.31 82 LYS A N 1
ATOM 687 C CA . LYS A 1 82 ? -23.562 -2.59 -4.508 1 98.31 82 LYS A CA 1
ATOM 688 C C . LYS A 1 82 ? -22.953 -2.918 -5.867 1 98.31 82 LYS A C 1
ATOM 690 O O . LYS A 1 82 ? -22 -3.701 -5.953 1 98.31 82 LYS A O 1
ATOM 695 N N . SER A 1 83 ? -23.5 -2.279 -6.863 1 98.25 83 SER A N 1
ATOM 696 C CA . SER A 1 83 ? -22.906 -2.375 -8.195 1 98.25 83 SER A CA 1
ATOM 697 C C . SER A 1 83 ? -21.609 -1.586 -8.273 1 98.25 83 SER A C 1
ATOM 699 O O . SER A 1 83 ? -21.328 -0.734 -7.422 1 98.25 83 SER A O 1
ATOM 701 N N . LEU A 1 84 ? -20.891 -1.945 -9.266 1 98.62 84 LEU A N 1
ATOM 702 C CA . LEU A 1 84 ? -19.641 -1.226 -9.484 1 98.62 84 LEU A CA 1
ATOM 703 C C . LEU A 1 84 ? -19.891 0.272 -9.625 1 98.62 84 LEU A C 1
ATOM 705 O O . LEU A 1 84 ? -19.156 1.085 -9.062 1 98.62 84 LEU A O 1
ATOM 709 N N . ALA A 1 85 ? -20.891 0.646 -10.375 1 98.38 85 ALA A N 1
ATOM 710 C CA . ALA A 1 85 ? -21.219 2.051 -10.602 1 98.38 85 ALA A CA 1
ATOM 711 C C . ALA A 1 85 ? -21.625 2.738 -9.305 1 98.38 85 ALA A C 1
ATOM 713 O O . ALA A 1 85 ? -21.219 3.879 -9.047 1 98.38 85 ALA A O 1
ATOM 714 N N . GLU A 1 86 ? -22.422 2.092 -8.516 1 98.69 86 GLU A N 1
ATOM 715 C CA . GLU A 1 86 ? -22.812 2.646 -7.23 1 98.69 86 GLU A CA 1
ATOM 716 C C . GLU A 1 86 ? -21.609 2.854 -6.316 1 98.69 86 GLU A C 1
ATOM 718 O O . GLU A 1 86 ? -21.5 3.887 -5.656 1 98.69 86 GLU A O 1
ATOM 723 N N . MET A 1 87 ? -20.797 1.889 -6.273 1 98.81 87 MET A N 1
ATOM 724 C CA . MET A 1 87 ? -19.594 1.97 -5.438 1 98.81 87 MET A CA 1
ATOM 725 C C . MET A 1 87 ? -18.672 3.092 -5.906 1 98.81 87 MET A C 1
ATOM 727 O O . MET A 1 87 ? -18.141 3.84 -5.09 1 98.81 87 MET A O 1
ATOM 731 N N . GLU A 1 88 ? -18.516 3.176 -7.184 1 98.81 88 GLU A N 1
ATOM 732 C CA . GLU A 1 88 ? -17.688 4.254 -7.73 1 98.81 88 GLU A CA 1
ATOM 733 C C . GLU A 1 88 ? -18.219 5.617 -7.289 1 98.81 88 GLU A C 1
ATOM 735 O O . GLU A 1 88 ? -17.422 6.496 -6.922 1 98.81 88 GLU A O 1
ATOM 740 N N . GLN A 1 89 ? -19.484 5.801 -7.359 1 98.81 89 GLN A N 1
ATOM 741 C CA . GLN A 1 89 ? -20.094 7.062 -6.945 1 98.81 89 GLN A CA 1
ATOM 742 C C . GLN A 1 89 ? -19.844 7.328 -5.465 1 98.81 89 GLN A C 1
ATOM 744 O O . GLN A 1 89 ? -19.562 8.469 -5.07 1 98.81 89 GLN A O 1
ATOM 749 N N . LEU A 1 90 ? -19.984 6.34 -4.645 1 98.81 90 LEU A N 1
ATOM 750 C CA . LEU A 1 90 ? -19.719 6.48 -3.217 1 98.81 90 LEU A CA 1
ATOM 751 C C . LEU A 1 90 ? -18.281 6.906 -2.965 1 98.81 90 LEU A C 1
ATOM 753 O O . LEU A 1 90 ? -18.031 7.812 -2.168 1 98.81 90 LEU A O 1
ATOM 757 N N . PHE A 1 91 ? -17.328 6.25 -3.635 1 98.88 91 PHE A N 1
ATOM 758 C CA . PHE A 1 91 ? -15.914 6.621 -3.52 1 98.88 91 PHE A CA 1
ATOM 759 C C . PHE A 1 91 ? -15.703 8.07 -3.932 1 98.88 91 PHE A C 1
ATOM 761 O O . PHE A 1 91 ? -14.977 8.812 -3.264 1 98.88 91 PHE A O 1
ATOM 768 N N . THR A 1 92 ? -16.312 8.469 -5.059 1 98.75 92 THR A N 1
ATOM 769 C CA . THR A 1 92 ? -16.188 9.828 -5.57 1 98.75 92 THR A CA 1
ATOM 770 C C . THR A 1 92 ? -16.703 10.836 -4.559 1 98.75 92 THR A C 1
ATOM 772 O O . THR A 1 92 ? -16.031 11.82 -4.242 1 98.75 92 THR A O 1
ATOM 775 N N . ASP A 1 93 ? -17.844 10.562 -4.031 1 98.81 93 ASP A N 1
ATOM 776 C CA . ASP A 1 93 ? -18.453 11.461 -3.055 1 98.81 93 ASP A CA 1
ATOM 777 C C . ASP A 1 93 ? -17.594 11.578 -1.804 1 98.81 93 ASP A C 1
ATOM 779 O O . ASP A 1 93 ? -17.375 12.68 -1.301 1 98.81 93 ASP A O 1
ATOM 783 N N . LEU A 1 94 ? -17.172 10.469 -1.291 1 98.81 94 LEU A N 1
ATOM 784 C CA . LEU A 1 94 ? -16.359 10.469 -0.086 1 98.81 94 LEU A CA 1
ATOM 785 C C . LEU A 1 94 ? -15.039 11.203 -0.327 1 98.81 94 LEU A C 1
ATOM 787 O O . LEU A 1 94 ? -14.57 11.945 0.536 1 98.81 94 LEU A O 1
ATOM 791 N N . SER A 1 95 ? -14.438 10.922 -1.517 1 98.69 95 SER A N 1
ATOM 792 C CA . SER A 1 95 ? -13.172 11.578 -1.833 1 98.69 95 SER A CA 1
ATOM 793 C C . SER A 1 95 ? -13.32 13.094 -1.871 1 98.69 95 SER A C 1
ATOM 795 O O . SER A 1 95 ? -12.414 13.82 -1.468 1 98.69 95 SER A O 1
ATOM 797 N N . GLU A 1 96 ? -14.43 13.602 -2.34 1 98.5 96 GLU A N 1
ATOM 798 C CA . GLU A 1 96 ? -14.688 15.039 -2.354 1 98.5 96 GLU A CA 1
ATOM 799 C C . GLU A 1 96 ? -14.789 15.594 -0.936 1 98.5 96 GLU A C 1
ATOM 801 O O . GLU A 1 96 ? -14.289 16.688 -0.652 1 98.5 96 GLU A O 1
ATOM 806 N N . ARG A 1 97 ? -15.438 14.867 -0.079 1 98.56 97 ARG A N 1
ATOM 807 C CA . ARG A 1 97 ? -15.523 15.273 1.319 1 98.56 97 ARG A CA 1
ATOM 808 C C . ARG A 1 97 ? -14.141 15.328 1.963 1 98.56 97 ARG A C 1
ATOM 810 O O . ARG A 1 97 ? -13.82 16.297 2.664 1 98.56 97 ARG A O 1
ATOM 817 N N . TYR A 1 98 ? -13.344 14.273 1.741 1 98.69 98 TYR A N 1
ATOM 818 C CA . TYR A 1 98 ? -11.984 14.242 2.252 1 98.69 98 TYR A CA 1
ATOM 819 C C . TYR A 1 98 ? -11.188 15.445 1.762 1 98.69 98 TYR A C 1
ATOM 821 O O . TYR A 1 98 ? -10.547 16.141 2.555 1 98.69 98 TYR A O 1
ATOM 829 N N . LYS A 1 99 ? -11.211 15.664 0.456 1 97.81 99 LYS A N 1
ATOM 830 C CA . LYS A 1 99 ? -10.422 16.734 -0.146 1 97.81 99 LYS A CA 1
ATOM 831 C C . LYS A 1 99 ? -10.805 18.094 0.439 1 97.81 99 LYS A C 1
ATOM 833 O O . LYS A 1 99 ? -9.93 18.891 0.781 1 97.81 99 LYS A O 1
ATOM 838 N N . THR A 1 100 ? -12.094 18.328 0.548 1 98.06 100 THR A N 1
ATOM 839 C CA . THR A 1 100 ? -12.578 19.578 1.133 1 98.06 100 THR A CA 1
ATOM 840 C C . THR A 1 100 ? -12.094 19.719 2.574 1 98.06 100 THR A C 1
ATOM 842 O O . THR A 1 100 ? -11.609 20.781 2.969 1 98.06 100 THR A O 1
ATOM 845 N N . PHE A 1 101 ? -12.211 18.703 3.326 1 98.12 101 PHE A N 1
ATOM 846 C CA . PHE A 1 101 ? -11.82 18.703 4.73 1 98.12 101 PHE A CA 1
ATOM 847 C C . PHE A 1 101 ? -10.312 18.922 4.875 1 98.12 101 PHE A C 1
ATOM 849 O O . PHE A 1 101 ? -9.867 19.734 5.68 1 98.12 101 PHE A O 1
ATOM 856 N N . LEU A 1 102 ? -9.5 18.266 4.066 1 97.75 102 LEU A N 1
ATOM 857 C CA . LEU A 1 102 ? -8.047 18.25 4.199 1 97.75 102 LEU A CA 1
ATOM 858 C C . LEU A 1 102 ? -7.434 19.516 3.602 1 97.75 102 LEU A C 1
ATOM 860 O O . LEU A 1 102 ? -6.262 19.812 3.844 1 97.75 102 LEU A O 1
ATOM 864 N N . SER A 1 103 ? -8.195 20.203 2.793 1 96.44 103 SER A N 1
ATOM 865 C CA . SER A 1 103 ? -7.688 21.438 2.178 1 96.44 103 SER A CA 1
ATOM 866 C C . SER A 1 103 ? -7.52 22.547 3.207 1 96.44 103 SER A C 1
ATOM 868 O O . SER A 1 103 ? -6.844 23.547 2.947 1 96.44 103 SER A O 1
ATOM 870 N N . LYS A 1 104 ? -8.18 22.391 4.363 1 96.38 104 LYS A N 1
ATOM 871 C CA . LYS A 1 104 ? -8.055 23.359 5.453 1 96.38 104 LYS A CA 1
ATOM 872 C C . LYS A 1 104 ? -6.926 22.969 6.406 1 96.38 104 LYS A C 1
ATOM 874 O O . LYS A 1 104 ? -7.02 21.953 7.102 1 96.38 104 LYS A O 1
ATOM 879 N N . GLU A 1 105 ? -6 23.766 6.48 1 93.38 105 GLU A N 1
ATOM 880 C CA . GLU A 1 105 ? -4.801 23.484 7.266 1 93.38 105 GLU A CA 1
ATOM 881 C C . GLU A 1 105 ? -5.148 23.234 8.727 1 93.38 105 GLU A C 1
ATOM 883 O O . GLU A 1 105 ? -4.508 22.406 9.391 1 93.38 105 GLU A O 1
ATOM 888 N N . GLU A 1 106 ? -6.113 23.922 9.227 1 95.31 106 GLU A N 1
ATOM 889 C CA . GLU A 1 106 ? -6.512 23.75 10.625 1 95.31 106 GLU A CA 1
ATOM 890 C C . GLU A 1 106 ? -7.008 22.328 10.883 1 95.31 106 GLU A C 1
ATOM 892 O O . GLU A 1 106 ? -6.863 21.797 11.992 1 95.31 106 GLU A O 1
ATOM 897 N N . ASN A 1 107 ? -7.598 21.719 9.883 1 96.88 107 ASN A N 1
ATOM 898 C CA . ASN A 1 107 ? -8.094 20.359 10.039 1 96.88 107 ASN A CA 1
ATOM 899 C C . ASN A 1 107 ? -6.945 19.344 10.094 1 96.88 107 ASN A C 1
ATOM 901 O O . ASN A 1 107 ? -7.035 18.328 10.781 1 96.88 107 ASN A O 1
ATOM 905 N N . LEU A 1 108 ? -5.883 19.594 9.391 1 95.69 108 LEU A N 1
ATOM 906 C CA . LEU A 1 108 ? -4.73 18.703 9.383 1 95.69 108 LEU A CA 1
ATOM 907 C C . LEU A 1 108 ? -4.066 18.656 10.758 1 95.69 108 LEU A C 1
ATOM 909 O O . LEU A 1 108 ? -3.57 17.625 11.18 1 95.69 108 LEU A O 1
ATOM 913 N N . SER A 1 109 ? -4.074 19.766 11.406 1 95.19 109 SER A N 1
ATOM 914 C CA . SER A 1 109 ? -3.387 19.875 12.688 1 95.19 109 SER A CA 1
ATOM 915 C C . SER A 1 109 ? -4.297 19.453 13.844 1 95.19 109 SER A C 1
ATOM 917 O O . SER A 1 109 ? -3.875 19.438 15 1 95.19 109 SER A O 1
ATOM 919 N N . LYS A 1 110 ? -5.527 19.141 13.539 1 96.38 110 LYS A N 1
ATOM 920 C CA . LYS A 1 110 ? -6.48 18.734 14.57 1 96.38 110 LYS A CA 1
ATOM 921 C C . LYS A 1 110 ? -5.953 17.531 15.359 1 96.38 110 LYS A C 1
ATOM 923 O O . LYS A 1 110 ? -5.582 16.516 14.773 1 96.38 110 LYS A O 1
ATOM 928 N N . GLN A 1 111 ? -5.969 17.656 16.656 1 95.44 111 GLN A N 1
ATOM 929 C CA . GLN A 1 111 ? -5.488 16.594 17.547 1 95.44 111 GLN A CA 1
ATOM 930 C C . GLN A 1 111 ? -6.547 15.516 17.734 1 95.44 111 GLN A C 1
ATOM 932 O O . GLN A 1 111 ? -7.734 15.82 17.875 1 95.44 111 GLN A O 1
ATOM 937 N N . LEU A 1 112 ? -6.074 14.289 17.641 1 94.56 112 LEU A N 1
ATOM 938 C CA . LEU A 1 112 ? -6.938 13.133 17.859 1 94.56 112 LEU A CA 1
ATOM 939 C C . LEU A 1 112 ? -6.383 12.242 18.969 1 94.56 112 LEU A C 1
ATOM 941 O O . LEU A 1 112 ? -5.168 12.055 19.078 1 94.56 112 LEU A O 1
ATOM 945 N N . THR A 1 113 ? -7.273 11.758 19.812 1 92.75 113 THR A N 1
ATOM 946 C CA . THR A 1 113 ? -6.98 10.68 20.75 1 92.75 113 THR A CA 1
ATOM 947 C C . THR A 1 113 ? -7.777 9.43 20.391 1 92.75 113 THR A C 1
ATOM 949 O O . THR A 1 113 ? -9 9.398 20.547 1 92.75 113 THR A O 1
ATOM 952 N N . ILE A 1 114 ? -7.066 8.477 19.938 1 91.38 114 ILE A N 1
ATOM 953 C CA . ILE A 1 114 ? -7.734 7.281 19.438 1 91.38 114 ILE A CA 1
ATOM 954 C C . ILE A 1 114 ? -7.543 6.133 20.422 1 91.38 114 ILE A C 1
ATOM 956 O O . ILE A 1 114 ? -6.414 5.781 20.766 1 91.38 114 ILE A O 1
ATOM 960 N N . GLN A 1 115 ? -8.57 5.59 20.844 1 87.94 115 GLN A N 1
ATOM 961 C CA . GLN A 1 115 ? -8.555 4.418 21.703 1 87.94 115 GLN A CA 1
ATOM 962 C C . GLN A 1 115 ? -8.828 3.145 20.906 1 87.94 115 GLN A C 1
ATOM 964 O O . GLN A 1 115 ? -9.859 3.027 20.25 1 87.94 115 GLN A O 1
ATOM 969 N N . ASN A 1 116 ? -7.828 2.297 20.875 1 78.5 116 ASN A N 1
ATOM 970 C CA . ASN A 1 116 ? -8.039 0.985 20.266 1 78.5 116 ASN A CA 1
ATOM 971 C C . ASN A 1 116 ? -8.758 0.037 21.219 1 78.5 116 ASN A C 1
ATOM 973 O O . ASN A 1 116 ? -8.391 -0.071 22.391 1 78.5 116 ASN A O 1
ATOM 977 N N . PRO A 1 117 ? -9.727 -0.543 20.828 1 71.62 117 PRO A N 1
ATOM 978 C CA . PRO A 1 117 ? -10.469 -1.456 21.688 1 71.62 117 PRO A CA 1
ATOM 979 C C . PRO A 1 117 ? -9.586 -2.547 22.297 1 71.62 117 PRO A C 1
ATOM 981 O O . PRO A 1 117 ? -9.898 -3.072 23.375 1 71.62 117 PRO A O 1
ATOM 984 N N . ALA A 1 118 ? -8.539 -2.766 21.719 1 69.38 118 ALA A N 1
ATOM 985 C CA . ALA A 1 118 ? -7.648 -3.801 22.25 1 69.38 118 ALA A CA 1
ATOM 986 C C . ALA A 1 118 ? -6.68 -3.221 23.266 1 69.38 118 ALA A C 1
ATOM 988 O O . ALA A 1 118 ? -5.816 -3.932 23.797 1 69.38 118 ALA A O 1
ATOM 989 N N . GLY A 1 119 ? -6.855 -2.07 23.641 1 66.19 119 GLY A N 1
ATOM 990 C CA . GLY A 1 119 ? -6.266 -1.535 24.844 1 66.19 119 GLY A CA 1
ATOM 991 C C . GLY A 1 119 ? -5.25 -0.44 24.594 1 66.19 119 GLY A C 1
ATOM 992 O O . GLY A 1 119 ? -4.762 0.198 25.516 1 66.19 119 GLY A O 1
ATOM 993 N N . GLY A 1 120 ? -5.051 -0.009 23.453 1 76.94 120 GLY A N 1
ATOM 994 C CA . GLY A 1 120 ? -4.008 0.989 23.297 1 76.94 120 GLY A CA 1
ATOM 995 C C . GLY A 1 120 ? -4.547 2.355 22.906 1 76.94 120 GLY A C 1
ATOM 996 O O . GLY A 1 120 ? -5.695 2.479 22.484 1 76.94 120 GLY A O 1
ATOM 997 N N . MET A 1 121 ? -3.871 3.373 23.5 1 86.5 121 MET A N 1
ATOM 998 C CA . MET A 1 121 ? -4.203 4.75 23.141 1 86.5 121 MET A CA 1
ATOM 999 C C . MET A 1 121 ? -3.137 5.355 22.234 1 86.5 121 MET A C 1
ATOM 1001 O O . MET A 1 121 ? -1.946 5.082 22.406 1 86.5 121 MET A O 1
ATOM 1005 N N . MET A 1 122 ? -3.652 6.074 21.234 1 88.25 122 MET A N 1
ATOM 1006 C CA . MET A 1 122 ? -2.746 6.758 20.312 1 88.25 122 MET A CA 1
ATOM 1007 C C . MET A 1 122 ? -3.074 8.242 20.234 1 88.25 122 MET A C 1
ATOM 1009 O O . MET A 1 122 ? -4.23 8.617 20.047 1 88.25 122 MET A O 1
ATOM 1013 N N . GLU A 1 123 ? -2.09 9.055 20.562 1 91.44 123 GLU A N 1
ATOM 1014 C CA . GLU A 1 123 ? -2.203 10.484 20.297 1 91.44 123 GLU A CA 1
ATOM 1015 C C . GLU A 1 123 ? -1.628 10.844 18.922 1 91.44 1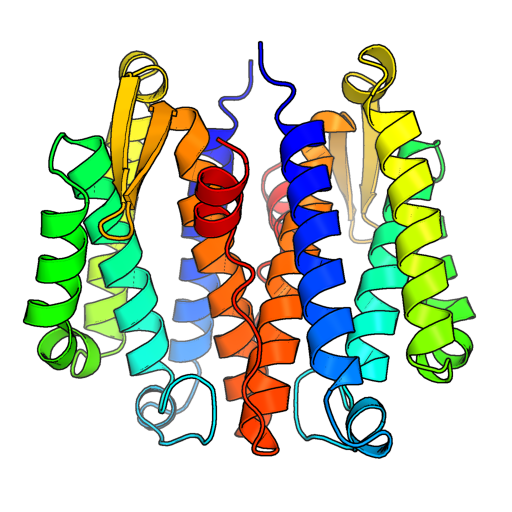23 GLU A C 1
ATOM 1017 O O . GLU A 1 123 ? -0.483 10.5 18.625 1 91.44 123 GLU A O 1
ATOM 1022 N N . THR A 1 124 ? -2.43 11.477 18.156 1 92.75 124 THR A N 1
ATOM 1023 C CA . THR A 1 124 ? -2.018 11.766 16.797 1 92.75 124 THR A CA 1
ATOM 1024 C C . THR A 1 124 ? -2.783 12.961 16.234 1 92.75 124 THR A C 1
ATOM 1026 O O . THR A 1 124 ? -3.42 13.695 16.984 1 92.75 124 THR A O 1
ATOM 1029 N N . THR A 1 125 ? -2.562 13.352 15.031 1 95 125 THR A N 1
ATOM 1030 C CA . THR A 1 125 ? -3.318 14.367 14.312 1 95 125 THR A CA 1
ATOM 1031 C C . THR A 1 125 ? -3.945 13.781 13.047 1 95 125 THR A C 1
ATOM 1033 O O . THR A 1 125 ? -3.572 12.695 12.609 1 95 125 THR A O 1
ATOM 1036 N N . VAL A 1 126 ? -4.879 14.445 12.508 1 96.88 126 VAL A N 1
ATOM 1037 C CA . VAL A 1 126 ? -5.492 14.039 11.25 1 96.88 126 VAL A CA 1
ATOM 1038 C C . VAL A 1 126 ? -4.418 13.891 10.172 1 96.88 126 VAL A C 1
ATOM 1040 O O . VAL A 1 126 ? -4.348 12.859 9.492 1 96.88 126 VAL A O 1
ATOM 1043 N N . GLY A 1 127 ? -3.568 14.898 10.062 1 95.44 127 GLY A N 1
ATOM 1044 C CA . GLY A 1 127 ? -2.518 14.867 9.055 1 95.44 127 GLY A CA 1
ATOM 1045 C C . GLY A 1 127 ? -1.608 13.664 9.18 1 95.44 127 GLY A C 1
ATOM 1046 O O . GLY A 1 127 ? -1.182 13.094 8.172 1 95.44 127 GLY A O 1
ATOM 1047 N N . ASP A 1 128 ? -1.417 13.227 10.406 1 93.44 128 ASP A N 1
ATOM 1048 C CA . ASP A 1 128 ? -0.537 12.086 10.664 1 93.44 128 ASP A CA 1
ATOM 1049 C C . ASP A 1 128 ? -1.228 10.773 10.328 1 93.44 128 ASP A C 1
ATOM 1051 O O . ASP A 1 128 ? -0.563 9.758 10.086 1 93.44 128 ASP A O 1
ATOM 1055 N N . LEU A 1 129 ? -2.541 10.789 10.258 1 95.88 129 LEU A N 1
ATOM 1056 C CA . LEU A 1 129 ? -3.271 9.539 10.07 1 95.88 129 LEU A CA 1
ATOM 1057 C C . LEU A 1 129 ? -3.701 9.367 8.617 1 95.88 129 LEU A C 1
ATOM 1059 O O . LEU A 1 129 ? -4.039 8.266 8.195 1 95.88 129 LEU A O 1
ATOM 1063 N N . VAL A 1 130 ? -3.684 10.438 7.891 1 97.69 130 VAL A N 1
ATOM 1064 C CA . VAL A 1 130 ? -4.098 10.367 6.492 1 97.69 130 VAL A CA 1
ATOM 1065 C C . VAL A 1 130 ? -3.227 9.359 5.746 1 97.69 130 VAL A C 1
ATOM 1067 O O . VAL A 1 130 ? -3.732 8.539 4.973 1 97.69 130 VAL A O 1
ATOM 1070 N N . PRO A 1 131 ? -1.884 9.305 6.004 1 97.69 131 PRO A N 1
ATOM 1071 C CA . PRO A 1 131 ? -1.065 8.297 5.324 1 97.69 131 PRO A CA 1
ATOM 1072 C C . PRO A 1 131 ? -1.526 6.871 5.613 1 97.69 131 PRO A C 1
ATOM 1074 O O . PRO A 1 131 ? -1.387 5.988 4.762 1 97.69 131 PRO A O 1
ATOM 1077 N N . HIS A 1 132 ? -2.1 6.645 6.766 1 97.5 132 HIS A N 1
ATOM 1078 C CA . HIS A 1 132 ? -2.643 5.328 7.07 1 97.5 132 HIS A CA 1
ATOM 1079 C C . HIS A 1 132 ? -3.807 4.984 6.148 1 97.5 132 HIS A C 1
ATOM 1081 O O . HIS A 1 132 ? -3.871 3.877 5.609 1 97.5 132 HIS A O 1
ATOM 1087 N N . VAL A 1 133 ? -4.699 5.922 5.953 1 98.38 133 VAL A N 1
ATOM 1088 C CA . VAL A 1 133 ? -5.859 5.703 5.098 1 98.38 133 VAL A CA 1
ATOM 1089 C C . VAL A 1 133 ? -5.398 5.371 3.68 1 98.38 133 VAL A C 1
ATOM 1091 O O . VAL A 1 133 ? -5.863 4.398 3.082 1 98.38 133 VAL A O 1
ATOM 1094 N N . VAL A 1 134 ? -4.445 6.172 3.197 1 98.75 134 VAL A N 1
ATOM 1095 C CA . VAL A 1 134 ? -3.953 6.016 1.832 1 98.75 134 VAL A CA 1
ATOM 1096 C C . VAL A 1 134 ? -3.201 4.695 1.701 1 98.75 134 VAL A C 1
ATOM 1098 O O . VAL A 1 134 ? -3.395 3.955 0.733 1 98.75 134 VAL A O 1
ATOM 1101 N N . ASN A 1 135 ? -2.377 4.395 2.662 1 98.56 135 ASN A N 1
ATOM 1102 C CA . ASN A 1 135 ? -1.59 3.168 2.652 1 98.56 135 ASN A CA 1
ATOM 1103 C C . ASN A 1 135 ? -2.48 1.93 2.713 1 98.56 135 ASN A C 1
ATOM 1105 O O . ASN A 1 135 ? -2.18 0.912 2.084 1 98.56 135 ASN A O 1
ATOM 1109 N N . HIS A 1 136 ? -3.508 1.999 3.498 1 98.75 136 HIS A N 1
ATOM 1110 C CA . HIS A 1 136 ? -4.5 0.931 3.547 1 98.75 136 HIS A CA 1
ATOM 1111 C C . HIS A 1 136 ? -5.125 0.698 2.178 1 98.75 136 HIS A C 1
ATOM 1113 O O . HIS A 1 136 ? -5.27 -0.447 1.742 1 98.75 136 HIS A O 1
ATOM 1119 N N . GLY A 1 137 ? -5.484 1.8 1.539 1 98.81 137 GLY A N 1
ATOM 1120 C CA . GLY A 1 137 ? -5.984 1.693 0.178 1 98.81 137 GLY A CA 1
ATOM 1121 C C . GLY A 1 137 ? -5 1.036 -0.771 1 98.81 137 GLY A C 1
ATOM 1122 O O . GLY A 1 137 ? -5.379 0.189 -1.58 1 98.81 137 GLY A O 1
ATOM 1123 N N . THR A 1 138 ? -3.734 1.415 -0.689 1 98.81 138 THR A N 1
ATOM 1124 C CA . THR A 1 138 ? -2.686 0.85 -1.53 1 98.81 138 THR A CA 1
ATOM 1125 C C . THR A 1 138 ? -2.574 -0.657 -1.316 1 98.81 138 THR A C 1
ATOM 1127 O O . THR A 1 138 ? -2.49 -1.422 -2.279 1 98.81 138 THR A O 1
ATOM 1130 N N . TYR A 1 139 ? -2.619 -1.081 -0.036 1 98.81 139 TYR A N 1
ATOM 1131 C CA . TYR A 1 139 ? -2.547 -2.498 0.301 1 98.81 139 TYR A CA 1
ATOM 1132 C C . TYR A 1 139 ? -3.658 -3.279 -0.39 1 98.81 139 TYR A C 1
ATOM 1134 O O . TYR A 1 139 ? -3.406 -4.324 -0.999 1 98.81 139 TYR A O 1
ATOM 1142 N N . HIS A 1 140 ? -4.797 -2.777 -0.318 1 98.88 140 HIS A N 1
ATOM 1143 C CA . HIS A 1 140 ? -5.941 -3.512 -0.842 1 98.88 140 HIS A CA 1
ATOM 1144 C C . HIS A 1 140 ? -6.035 -3.383 -2.359 1 98.88 140 HIS A C 1
ATOM 1146 O O . HIS A 1 140 ? -6.547 -4.277 -3.033 1 98.88 140 HIS A O 1
ATOM 1152 N N . ARG A 1 141 ? -5.461 -2.293 -2.951 1 98.81 141 ARG A N 1
ATOM 1153 C CA . ARG A 1 141 ? -5.309 -2.283 -4.402 1 98.81 141 ARG A CA 1
ATOM 1154 C C . ARG A 1 141 ? -4.328 -3.359 -4.859 1 98.81 141 ARG A C 1
ATOM 1156 O O . ARG A 1 141 ? -4.473 -3.912 -5.949 1 98.81 141 ARG A O 1
ATOM 1163 N N . GLY A 1 142 ? -3.355 -3.66 -4.012 1 98.69 142 GLY A N 1
ATOM 1164 C CA . GLY A 1 142 ? -2.518 -4.824 -4.258 1 98.69 142 GLY A CA 1
ATOM 1165 C C . GLY A 1 142 ? -3.295 -6.125 -4.273 1 98.69 142 GLY A C 1
ATOM 1166 O O . GLY A 1 142 ? -3.049 -6.992 -5.113 1 98.69 142 GLY A O 1
ATOM 1167 N N . ASN A 1 143 ? -4.223 -6.254 -3.305 1 98.69 143 ASN A N 1
ATOM 1168 C CA . ASN A 1 143 ? -5.102 -7.418 -3.326 1 98.69 143 ASN A CA 1
ATOM 1169 C C . ASN A 1 143 ? -5.883 -7.508 -4.633 1 98.69 143 ASN A C 1
ATOM 1171 O O . ASN A 1 143 ? -5.934 -8.562 -5.262 1 98.69 143 ASN A O 1
ATOM 1175 N N . VAL A 1 144 ? -6.449 -6.391 -5.004 1 98.75 144 VAL A N 1
ATOM 1176 C CA . VAL A 1 144 ? -7.285 -6.332 -6.199 1 98.75 144 VAL A CA 1
ATOM 1177 C C . VAL A 1 144 ? -6.48 -6.793 -7.414 1 98.75 144 VAL A C 1
ATOM 1179 O O . VAL A 1 144 ? -6.965 -7.594 -8.219 1 98.75 144 VAL A O 1
ATOM 1182 N N . SER A 1 145 ? -5.285 -6.312 -7.586 1 98.56 145 SER A N 1
ATOM 1183 C CA . SER A 1 145 ? -4.461 -6.641 -8.75 1 98.56 145 SER A CA 1
ATOM 1184 C C . SER A 1 145 ? -4.16 -8.133 -8.805 1 98.56 145 SER A C 1
ATOM 1186 O O . SER A 1 145 ? -4.234 -8.742 -9.875 1 98.56 145 SER A O 1
ATOM 1188 N N . ALA A 1 146 ? -3.834 -8.711 -7.656 1 98.5 146 ALA A N 1
ATOM 1189 C CA . ALA A 1 146 ? -3.555 -10.141 -7.602 1 98.5 146 ALA A CA 1
ATOM 1190 C C . ALA A 1 146 ? -4.805 -10.953 -7.922 1 98.5 146 ALA A C 1
ATOM 1192 O O . ALA A 1 146 ? -4.734 -11.953 -8.648 1 98.5 146 ALA A O 1
ATOM 1193 N N . MET A 1 147 ? -5.918 -10.531 -7.3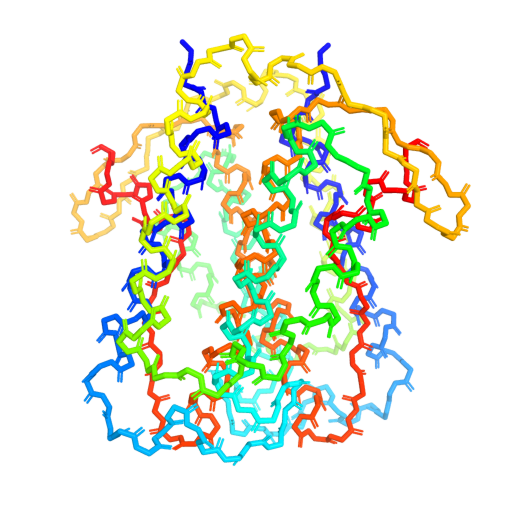71 1 98.44 147 MET A N 1
ATOM 1194 C CA . MET A 1 147 ? -7.184 -11.227 -7.605 1 98.44 147 MET A CA 1
ATOM 1195 C C . MET A 1 147 ? -7.562 -11.172 -9.078 1 98.44 147 MET A C 1
ATOM 1197 O O . MET A 1 147 ? -8.016 -12.172 -9.641 1 98.44 147 MET A O 1
ATOM 1201 N N . LEU A 1 148 ? -7.383 -10.023 -9.695 1 98.44 148 LEU A N 1
ATOM 1202 C CA . LEU A 1 148 ? -7.656 -9.883 -11.117 1 98.44 148 LEU A CA 1
ATOM 1203 C C . LEU A 1 148 ? -6.797 -10.844 -11.938 1 98.44 148 LEU A C 1
ATOM 1205 O O . LEU A 1 148 ? -7.305 -11.547 -12.812 1 98.44 148 LEU A O 1
ATOM 1209 N N . ARG A 1 149 ? -5.543 -10.891 -11.633 1 98.06 149 ARG A N 1
ATOM 1210 C CA . ARG A 1 149 ? -4.641 -11.766 -12.367 1 98.06 149 ARG A CA 1
ATOM 1211 C C . ARG A 1 149 ? -5.02 -13.234 -12.18 1 98.06 149 ARG A C 1
ATOM 1213 O O . ARG A 1 149 ? -4.926 -14.031 -13.109 1 98.06 149 ARG A O 1
ATOM 1220 N N . GLN A 1 150 ? -5.422 -13.547 -10.977 1 97.25 150 GLN A N 1
ATOM 1221 C CA . GLN A 1 150 ? -5.84 -14.906 -10.648 1 97.25 150 GLN A CA 1
ATOM 1222 C C . GLN A 1 150 ? -6.965 -15.367 -11.562 1 97.25 150 GLN A C 1
ATOM 1224 O O . GLN A 1 150 ? -7.031 -16.547 -11.93 1 97.25 150 GLN A O 1
ATOM 1229 N N . ILE A 1 151 ? -7.801 -14.453 -11.953 1 96.44 151 ILE A N 1
ATOM 1230 C CA . ILE A 1 151 ? -8.953 -14.852 -12.75 1 96.44 151 ILE A CA 1
ATOM 1231 C C . ILE A 1 151 ? -8.742 -14.438 -14.203 1 96.44 151 ILE A C 1
ATOM 1233 O O . ILE A 1 151 ? -9.695 -14.328 -14.969 1 96.44 151 ILE A O 1
ATOM 1237 N N . GLY A 1 152 ? -7.484 -14.062 -14.562 1 96.62 152 GLY A N 1
ATOM 1238 C CA . GLY A 1 152 ? -7.098 -13.992 -15.961 1 96.62 152 GLY A CA 1
ATOM 1239 C C . GLY A 1 152 ? -7.098 -12.578 -16.516 1 96.62 152 GLY A C 1
ATOM 1240 O O . GLY A 1 152 ? -7.043 -12.383 -17.734 1 96.62 152 GLY A O 1
ATOM 1241 N N . HIS A 1 153 ? -7.211 -11.586 -15.656 1 97.75 153 HIS A N 1
ATOM 1242 C CA . HIS A 1 153 ? -7.219 -10.203 -16.109 1 97.75 153 HIS A CA 1
ATOM 1243 C C . HIS A 1 153 ? -6.031 -9.43 -15.555 1 97.75 153 HIS A C 1
ATOM 1245 O O . HIS A 1 153 ? -5.598 -9.672 -14.422 1 97.75 153 HIS A O 1
ATOM 1251 N N . ALA A 1 154 ? -5.539 -8.531 -16.344 1 97.25 154 ALA A N 1
ATOM 1252 C CA . ALA A 1 154 ? -4.531 -7.602 -15.844 1 97.25 154 ALA A CA 1
ATOM 1253 C C . ALA A 1 154 ? -5.172 -6.449 -15.078 1 97.25 154 ALA A C 1
ATOM 1255 O O . ALA A 1 154 ? -6.293 -6.039 -15.383 1 97.25 154 ALA A O 1
ATOM 1256 N N . SER A 1 155 ? -4.484 -6.023 -14.094 1 97.31 155 SER A N 1
ATOM 1257 C CA . SER A 1 155 ? -4.891 -4.789 -13.43 1 97.31 155 SER A CA 1
ATOM 1258 C C . SER A 1 155 ? -4.324 -3.564 -14.141 1 97.31 155 SER A C 1
ATOM 1260 O O . SER A 1 155 ? -4.086 -3.602 -15.352 1 97.31 155 SER A O 1
ATOM 1262 N N . VAL A 1 156 ? -4.242 -2.443 -13.398 1 97.81 156 VAL A N 1
ATOM 1263 C CA . VAL A 1 156 ? -3.746 -1.172 -13.914 1 97.81 156 VAL A CA 1
ATOM 1264 C C . VAL A 1 156 ? -2.721 -0.586 -12.953 1 97.81 156 VAL A C 1
ATOM 1266 O O . VAL A 1 156 ? -2.803 -0.806 -11.742 1 97.81 156 VAL A O 1
ATOM 1269 N N . PRO A 1 157 ? -1.666 0.087 -13.461 1 96.38 157 PRO A N 1
ATOM 1270 C CA . PRO A 1 157 ? -0.687 0.706 -12.57 1 96.38 157 PRO A CA 1
ATOM 1271 C C . PRO A 1 157 ? -1.299 1.789 -11.68 1 96.38 157 PRO A C 1
ATOM 1273 O O . PRO A 1 157 ? -2.049 2.641 -12.172 1 96.38 157 PRO A O 1
ATOM 1276 N N . THR A 1 158 ? -1.026 1.75 -10.383 1 97.69 158 THR A N 1
ATOM 1277 C CA . THR A 1 158 ? -1.521 2.752 -9.445 1 97.69 158 THR A CA 1
ATOM 1278 C C . THR A 1 158 ? -0.407 3.209 -8.508 1 97.69 158 THR A C 1
ATOM 1280 O O . THR A 1 158 ? -0.677 3.684 -7.402 1 97.69 158 THR A O 1
ATOM 1283 N N . ASP A 1 159 ? 0.751 3.09 -8.914 1 96.19 159 ASP A N 1
ATOM 1284 C CA . ASP A 1 159 ? 1.921 3.398 -8.094 1 96.19 159 ASP A CA 1
ATOM 1285 C C . ASP A 1 159 ? 2.016 4.898 -7.816 1 96.19 159 ASP A C 1
ATOM 1287 O O . ASP A 1 159 ? 1.752 5.715 -8.695 1 96.19 159 ASP A O 1
ATOM 1291 N N . TYR A 1 160 ? 2.412 5.27 -6.605 1 96.5 160 TYR A N 1
ATOM 1292 C CA . TYR A 1 160 ? 2.559 6.672 -6.234 1 96.5 160 TYR A CA 1
ATOM 1293 C C . TYR A 1 160 ? 3.635 7.348 -7.078 1 96.5 160 TYR A C 1
ATOM 1295 O O . TYR A 1 160 ? 3.504 8.523 -7.438 1 96.5 160 TYR A O 1
ATOM 1303 N N . GLY A 1 161 ? 4.699 6.645 -7.406 1 91.88 161 GLY A N 1
ATOM 1304 C CA . GLY A 1 161 ? 5.723 7.199 -8.281 1 91.88 161 GLY A CA 1
ATOM 1305 C C . GLY A 1 161 ? 5.188 7.625 -9.633 1 91.88 161 GLY A C 1
ATOM 1306 O O . GLY A 1 161 ? 5.551 8.688 -10.141 1 91.88 161 GLY A O 1
ATOM 1307 N N . LEU A 1 162 ? 4.379 6.727 -10.188 1 91.38 162 LEU A N 1
ATOM 1308 C CA . LEU A 1 162 ? 3.744 7.07 -11.461 1 91.38 162 LEU A CA 1
ATOM 1309 C C . LEU A 1 162 ? 2.906 8.336 -11.32 1 91.38 162 LEU A C 1
ATOM 1311 O O . LEU A 1 162 ? 2.99 9.234 -12.164 1 91.38 162 LEU A O 1
ATOM 1315 N N . TYR A 1 163 ? 2.113 8.391 -10.297 1 94.5 163 TYR A N 1
ATOM 1316 C CA . TYR A 1 163 ? 1.288 9.562 -10.016 1 94.5 163 TYR A CA 1
ATOM 1317 C C . TYR A 1 163 ? 2.137 10.828 -9.953 1 94.5 163 TYR A C 1
ATOM 1319 O O . TYR A 1 163 ? 1.772 11.859 -10.523 1 94.5 163 TYR A O 1
ATOM 1327 N N . LEU A 1 164 ? 3.26 10.766 -9.203 1 91.81 164 LEU A N 1
ATOM 1328 C CA . LEU A 1 164 ? 4.137 11.922 -9.055 1 91.81 164 LEU A CA 1
ATOM 1329 C C . LEU A 1 164 ? 4.652 12.391 -10.414 1 91.81 164 LEU A C 1
ATOM 1331 O O . LEU A 1 164 ? 4.742 13.594 -10.664 1 91.81 164 LEU A O 1
ATOM 1335 N N . PHE A 1 165 ? 4.906 11.469 -11.273 1 87.75 165 PHE A N 1
ATOM 1336 C CA . PHE A 1 165 ? 5.387 11.82 -12.602 1 87.75 165 PHE A CA 1
ATOM 1337 C C . PHE A 1 165 ? 4.273 12.453 -13.43 1 87.75 165 PHE A C 1
ATOM 1339 O O . PHE A 1 165 ? 4.512 13.406 -14.172 1 87.75 165 PHE A O 1
ATOM 1346 N N . LEU A 1 166 ? 3.113 11.922 -13.344 1 86.25 166 LEU A N 1
ATOM 1347 C CA . LEU A 1 166 ? 1.982 12.375 -14.148 1 86.25 166 LEU A CA 1
ATOM 1348 C C . LEU A 1 166 ? 1.556 13.781 -13.734 1 86.25 166 LEU A C 1
ATOM 1350 O O . LEU A 1 166 ? 1.088 14.562 -14.57 1 86.25 166 LEU A O 1
ATOM 1354 N N . PHE A 1 167 ? 1.7 14.133 -12.477 1 84.44 167 PHE A N 1
ATOM 1355 C CA . PHE A 1 167 ? 1.137 15.391 -12 1 84.44 167 PHE A CA 1
ATOM 1356 C C . PHE A 1 167 ? 2.238 16.344 -11.547 1 84.44 167 PHE A C 1
ATOM 1358 O O . PHE A 1 167 ? 1.964 17.359 -10.914 1 84.44 167 PHE A O 1
ATOM 1365 N N . ALA A 1 168 ? 3.527 16 -11.766 1 76.25 168 ALA A N 1
ATOM 1366 C CA . ALA A 1 168 ? 4.664 16.891 -11.508 1 76.25 168 ALA A CA 1
ATOM 1367 C C . ALA A 1 168 ? 4.633 18.109 -12.422 1 76.25 168 ALA A C 1
ATOM 1369 O O . ALA A 1 168 ? 4.109 18.047 -13.539 1 76.25 168 ALA A O 1
ATOM 1370 N N . MET B 1 1 ? 9.531 17.984 15.523 1 46.25 1 MET B N 1
ATOM 1371 C CA . MET B 1 1 ? 8.523 17.672 14.516 1 46.25 1 MET B CA 1
ATOM 1372 C C . MET B 1 1 ? 8.766 16.281 13.93 1 46.25 1 MET B C 1
ATOM 1374 O O . MET B 1 1 ? 9.898 15.93 13.602 1 46.25 1 MET B O 1
ATOM 1378 N N . THR B 1 2 ? 7.883 15.258 14.156 1 64.25 2 THR B N 1
ATOM 1379 C CA . THR B 1 2 ? 8.156 13.859 13.828 1 64.25 2 THR B CA 1
ATOM 1380 C C . THR B 1 2 ? 8.5 13.711 12.352 1 64.25 2 THR B C 1
ATOM 1382 O O . THR B 1 2 ? 7.871 14.336 11.492 1 64.25 2 THR B O 1
ATOM 1385 N N . ASN B 1 3 ? 9.797 13.391 12.039 1 88.12 3 ASN B N 1
ATOM 1386 C CA . ASN B 1 3 ? 10.312 13.055 10.719 1 88.12 3 ASN B CA 1
ATOM 1387 C C . ASN B 1 3 ? 9.484 11.969 10.047 1 88.12 3 ASN B C 1
ATOM 1389 O O . ASN B 1 3 ? 9.742 10.781 10.242 1 88.12 3 ASN B O 1
ATOM 1393 N N . PHE B 1 4 ? 8.469 12.375 9.25 1 92.94 4 PHE B N 1
ATOM 1394 C CA . PHE B 1 4 ? 7.5 11.438 8.703 1 92.94 4 PHE B CA 1
ATOM 1395 C C . PHE B 1 4 ? 8.188 10.438 7.777 1 92.94 4 PHE B C 1
ATOM 1397 O O . PHE B 1 4 ? 7.984 9.227 7.902 1 92.94 4 PHE B O 1
ATOM 1404 N N . PRO B 1 5 ? 9.086 10.93 6.906 1 96.12 5 PRO B N 1
ATOM 1405 C CA . PRO B 1 5 ? 9.703 9.953 6.016 1 96.12 5 PRO B CA 1
ATOM 1406 C C . PRO B 1 5 ? 10.461 8.859 6.773 1 96.12 5 PRO B C 1
ATOM 1408 O O . PRO B 1 5 ? 10.367 7.684 6.418 1 96.12 5 PRO B O 1
ATOM 1411 N N . LEU B 1 6 ? 11.133 9.273 7.785 1 96.19 6 LEU B N 1
ATOM 1412 C CA . LEU B 1 6 ? 11.867 8.289 8.57 1 96.19 6 LEU B CA 1
ATOM 1413 C C . LEU B 1 6 ? 10.906 7.344 9.289 1 96.19 6 LEU B C 1
ATOM 1415 O O . LEU B 1 6 ? 11.102 6.125 9.273 1 96.19 6 LEU B O 1
ATOM 1419 N N . GLN B 1 7 ? 9.906 7.855 9.953 1 96.06 7 GLN B N 1
ATOM 1420 C CA . GLN B 1 7 ? 8.914 7.031 10.633 1 96.06 7 GLN B CA 1
ATOM 1421 C C . GLN B 1 7 ? 8.25 6.062 9.664 1 96.06 7 GLN B C 1
ATOM 1423 O O . GLN B 1 7 ? 8.055 4.887 9.984 1 96.06 7 GLN B O 1
ATOM 1428 N N . PHE B 1 8 ? 7.832 6.574 8.523 1 97.69 8 PHE B N 1
ATOM 1429 C CA . PHE B 1 8 ? 7.148 5.758 7.527 1 97.69 8 PHE B CA 1
ATOM 1430 C C . PHE B 1 8 ? 8.062 4.648 7.016 1 97.69 8 PHE B C 1
ATOM 1432 O O . PHE B 1 8 ? 7.613 3.529 6.77 1 97.69 8 PHE B O 1
ATOM 1439 N N . TYR B 1 9 ? 9.328 4.953 6.855 1 98.31 9 TYR B N 1
ATOM 1440 C CA . TYR B 1 9 ? 10.266 3.918 6.422 1 98.31 9 TYR B CA 1
ATOM 1441 C C . TYR B 1 9 ? 10.469 2.877 7.516 1 98.31 9 TYR B C 1
ATOM 1443 O O . TYR B 1 9 ? 10.633 1.688 7.23 1 98.31 9 TYR B O 1
ATOM 1451 N N . GLN B 1 10 ? 10.508 3.35 8.766 1 97.88 10 GLN B N 1
ATOM 1452 C CA . GLN B 1 10 ? 10.586 2.398 9.867 1 97.88 10 GLN B CA 1
ATOM 1453 C C . GLN B 1 10 ? 9.383 1.458 9.867 1 97.88 10 GLN B C 1
ATOM 1455 O O . GLN B 1 10 ? 9.523 0.262 10.133 1 97.88 10 GLN B O 1
ATOM 1460 N N . PHE B 1 11 ? 8.242 1.984 9.617 1 98.19 11 PHE B N 1
ATOM 1461 C CA . PHE B 1 11 ? 7.066 1.152 9.414 1 98.19 11 PHE B CA 1
ATOM 1462 C C . PHE B 1 11 ? 7.305 0.133 8.305 1 98.19 11 PHE B C 1
ATOM 1464 O O . PHE B 1 11 ? 6.969 -1.043 8.453 1 98.19 11 PHE B O 1
ATOM 1471 N N . ASN B 1 12 ? 7.84 0.579 7.168 1 98.75 12 ASN B N 1
ATOM 1472 C CA . ASN B 1 12 ? 8.133 -0.307 6.047 1 98.75 12 ASN B CA 1
ATOM 1473 C C . ASN B 1 12 ? 9.016 -1.479 6.477 1 98.75 12 ASN B C 1
ATOM 1475 O O . ASN B 1 12 ? 8.766 -2.621 6.086 1 98.75 12 ASN B O 1
ATOM 1479 N N . THR B 1 13 ? 10.047 -1.16 7.211 1 98.62 13 THR B N 1
ATOM 1480 C CA . THR B 1 13 ? 10.961 -2.18 7.727 1 98.62 13 THR B CA 1
ATOM 1481 C C . THR B 1 13 ? 10.211 -3.17 8.617 1 98.62 13 THR B C 1
ATOM 1483 O O . THR B 1 13 ? 10.336 -4.383 8.438 1 98.62 13 THR B O 1
ATOM 1486 N N . TRP B 1 14 ? 9.422 -2.631 9.539 1 98.69 14 TRP B N 1
ATOM 1487 C CA . TRP B 1 14 ? 8.633 -3.463 10.438 1 98.69 14 TRP B CA 1
ATOM 1488 C C . TRP B 1 14 ? 7.691 -4.371 9.656 1 98.69 14 TRP B C 1
ATOM 1490 O O . TRP B 1 14 ? 7.602 -5.57 9.945 1 98.69 14 TRP B O 1
ATOM 1500 N N . ALA B 1 15 ? 7.031 -3.836 8.695 1 98.75 15 ALA B N 1
ATOM 1501 C CA . ALA B 1 15 ? 6.059 -4.59 7.91 1 98.75 15 ALA B CA 1
ATOM 1502 C C . ALA B 1 15 ? 6.738 -5.719 7.141 1 98.75 15 ALA B C 1
ATOM 1504 O O . ALA B 1 15 ? 6.223 -6.84 7.09 1 98.75 15 ALA B O 1
ATOM 1505 N N . ASN B 1 16 ? 7.875 -5.406 6.539 1 98.75 16 ASN B N 1
ATOM 1506 C CA . ASN B 1 16 ? 8.625 -6.449 5.844 1 98.75 16 ASN B CA 1
ATOM 1507 C C . ASN B 1 16 ? 9.055 -7.562 6.797 1 98.75 16 ASN B C 1
ATOM 1509 O O . ASN B 1 16 ? 9 -8.742 6.441 1 98.75 16 ASN B O 1
ATOM 1513 N N . GLU B 1 17 ? 9.484 -7.164 7.938 1 98.69 17 GLU B N 1
ATOM 1514 C CA . GLU B 1 17 ? 9.898 -8.148 8.93 1 98.69 17 GLU B CA 1
ATOM 1515 C C . GLU B 1 17 ? 8.75 -9.086 9.297 1 98.69 17 GLU B C 1
ATOM 1517 O O . GLU B 1 17 ? 8.953 -10.289 9.477 1 98.69 17 GLU B O 1
ATOM 1522 N N . GLN B 1 18 ? 7.52 -8.539 9.445 1 98.75 18 GLN B N 1
ATOM 1523 C CA . GLN B 1 18 ? 6.359 -9.375 9.727 1 98.75 18 GLN B CA 1
ATOM 1524 C C . GLN B 1 18 ? 6.141 -10.406 8.625 1 98.75 18 GLN B C 1
ATOM 1526 O O . GLN B 1 18 ? 5.801 -11.555 8.898 1 98.75 18 GLN B O 1
ATOM 1531 N N . ILE B 1 19 ? 6.32 -10.008 7.398 1 98.81 19 ILE B N 1
ATOM 1532 C CA . ILE B 1 19 ? 6.129 -10.898 6.258 1 98.81 19 ILE B CA 1
ATOM 1533 C C . ILE B 1 19 ? 7.156 -12.031 6.309 1 98.81 19 ILE B C 1
ATOM 1535 O O . ILE B 1 19 ? 6.812 -13.195 6.133 1 98.81 19 ILE B O 1
ATOM 1539 N N . PHE B 1 20 ? 8.406 -11.664 6.508 1 98.81 20 PHE B N 1
ATOM 1540 C CA . PHE B 1 20 ? 9.445 -12.68 6.566 1 98.81 20 PHE B CA 1
ATOM 1541 C C . PHE B 1 20 ? 9.188 -13.656 7.707 1 98.81 20 PHE B C 1
ATOM 1543 O O . PHE B 1 20 ? 9.336 -14.867 7.539 1 98.81 20 PHE B O 1
ATOM 1550 N N . LYS B 1 21 ? 8.828 -13.141 8.906 1 98.69 21 LYS B N 1
ATOM 1551 C CA . LYS B 1 21 ? 8.5 -14 10.039 1 98.69 21 LYS B CA 1
ATOM 1552 C C . LYS B 1 21 ? 7.379 -14.977 9.68 1 98.69 21 LYS B C 1
ATOM 1554 O O . LYS B 1 21 ? 7.465 -16.172 9.977 1 98.69 21 LYS B O 1
ATOM 1559 N N . ARG B 1 22 ? 6.398 -14.508 9.016 1 98.69 22 ARG B N 1
ATOM 1560 C CA . ARG B 1 22 ? 5.262 -15.336 8.625 1 98.69 22 ARG B CA 1
ATOM 1561 C C . ARG B 1 22 ? 5.695 -16.422 7.641 1 98.69 22 ARG B C 1
ATOM 1563 O O . ARG B 1 22 ? 5.312 -17.578 7.785 1 98.69 22 ARG B O 1
ATOM 1570 N N . LEU B 1 23 ? 6.465 -16.031 6.648 1 98.56 23 LEU B N 1
ATOM 1571 C CA . LEU B 1 23 ? 6.891 -16.969 5.621 1 98.56 23 LEU B CA 1
ATOM 1572 C C . LEU B 1 23 ? 7.742 -18.078 6.219 1 98.56 23 LEU B C 1
ATOM 1574 O O . LEU B 1 23 ? 7.691 -19.219 5.762 1 98.56 23 LEU B O 1
ATOM 1578 N N . LYS B 1 24 ? 8.5 -17.766 7.242 1 98.31 24 LYS B N 1
ATOM 1579 C CA . LYS B 1 24 ? 9.367 -18.734 7.887 1 98.31 24 LYS B CA 1
ATOM 1580 C C . LYS B 1 24 ? 8.555 -19.797 8.641 1 98.31 24 LYS B C 1
ATOM 1582 O O . LYS B 1 24 ? 9.062 -20.859 8.961 1 98.31 24 LYS B O 1
ATOM 1587 N N . GLU B 1 25 ? 7.277 -19.5 8.945 1 98.25 25 GLU B N 1
ATOM 1588 C CA . GLU B 1 25 ? 6.391 -20.422 9.641 1 98.25 25 GLU B CA 1
ATOM 1589 C C . GLU B 1 25 ? 5.75 -21.406 8.656 1 98.25 25 GLU B C 1
ATOM 1591 O O . GLU B 1 25 ? 5.148 -22.406 9.07 1 98.25 25 GLU B O 1
ATOM 1596 N N . LEU B 1 26 ? 5.914 -21.172 7.398 1 98.12 26 LEU B N 1
ATOM 1597 C CA . LEU B 1 26 ? 5.254 -21.969 6.371 1 98.12 26 LEU B CA 1
ATOM 1598 C C . LEU B 1 26 ? 6.203 -23.016 5.805 1 98.12 26 LEU B C 1
ATOM 1600 O O . LEU B 1 26 ? 7.418 -22.922 5.992 1 98.12 26 LEU B O 1
ATOM 1604 N N . PRO B 1 27 ? 5.656 -24.047 5.074 1 97.19 27 PRO B N 1
ATOM 1605 C CA . PRO B 1 27 ? 6.543 -25 4.395 1 97.19 27 PRO B CA 1
ATOM 1606 C C . PRO B 1 27 ? 7.531 -24.312 3.459 1 97.19 27 PRO B C 1
ATOM 1608 O O . PRO B 1 27 ? 7.172 -23.359 2.766 1 97.19 27 PRO B O 1
ATOM 1611 N N . GLU B 1 28 ? 8.719 -24.734 3.428 1 94.94 28 GLU B N 1
ATOM 1612 C CA . GLU B 1 28 ? 9.805 -24.094 2.691 1 94.94 28 GLU B CA 1
ATOM 1613 C C . GLU B 1 28 ? 9.453 -23.938 1.214 1 94.94 28 GLU B C 1
ATOM 1615 O O . GLU B 1 28 ? 9.852 -22.969 0.576 1 94.94 28 GLU B O 1
ATOM 1620 N N . GLU B 1 29 ? 8.766 -24.844 0.68 1 96.25 29 GLU B N 1
ATOM 1621 C CA . GLU B 1 29 ? 8.438 -24.859 -0.743 1 96.25 29 GLU B CA 1
ATOM 1622 C C . GLU B 1 29 ? 7.48 -23.734 -1.103 1 96.25 29 GLU B C 1
ATOM 1624 O O . GLU B 1 29 ? 7.359 -23.359 -2.271 1 96.25 29 GLU B O 1
ATOM 1629 N N . THR B 1 30 ? 6.793 -23.203 -0.144 1 97.69 30 THR B N 1
ATOM 1630 C CA . THR B 1 30 ? 5.797 -22.156 -0.364 1 97.69 30 THR B CA 1
ATOM 1631 C C . THR B 1 30 ? 6.434 -20.922 -1.014 1 97.69 30 THR B C 1
ATOM 1633 O O . THR B 1 30 ? 5.82 -20.281 -1.865 1 97.69 30 THR B O 1
ATOM 1636 N N . TYR B 1 31 ? 7.648 -20.672 -0.671 1 98.31 31 TYR B N 1
ATOM 1637 C CA . TYR B 1 31 ? 8.359 -19.469 -1.082 1 98.31 31 TYR B CA 1
ATOM 1638 C C . TYR B 1 31 ? 8.602 -19.469 -2.586 1 98.31 31 TYR B C 1
ATOM 1640 O O . TYR B 1 31 ? 8.523 -18.406 -3.229 1 98.31 31 TYR B O 1
ATOM 1648 N N . HIS B 1 32 ? 8.773 -20.594 -3.186 1 97.94 32 HIS B N 1
ATOM 1649 C CA . HIS B 1 32 ? 9.07 -20.672 -4.613 1 97.94 32 HIS B CA 1
ATOM 1650 C C . HIS B 1 32 ? 7.926 -21.359 -5.367 1 97.94 32 HIS B C 1
ATOM 1652 O O . HIS B 1 32 ? 8.047 -21.641 -6.559 1 97.94 32 HIS B O 1
ATOM 1658 N N . GLU B 1 33 ? 6.898 -21.672 -4.625 1 97.62 33 GLU B N 1
ATOM 1659 C CA . GLU B 1 33 ? 5.758 -22.328 -5.262 1 97.62 33 GLU B CA 1
ATOM 1660 C C . GLU B 1 33 ? 5.195 -21.469 -6.398 1 97.62 33 GLU B C 1
ATOM 1662 O O . GLU B 1 33 ? 5.066 -20.25 -6.258 1 97.62 33 GLU B O 1
ATOM 1667 N N . GLU B 1 34 ? 4.895 -22.062 -7.523 1 97.69 34 GLU B N 1
ATOM 1668 C CA . GLU B 1 34 ? 4.316 -21.344 -8.648 1 97.69 34 GLU B CA 1
ATOM 1669 C C . GLU B 1 34 ? 2.848 -21.016 -8.391 1 97.69 34 GLU B C 1
ATOM 1671 O O . GLU B 1 34 ? 2.07 -21.875 -7.988 1 97.69 34 GLU B O 1
ATOM 1676 N N . ILE B 1 35 ? 2.494 -19.797 -8.562 1 96.38 35 ILE B N 1
ATOM 1677 C CA . ILE B 1 35 ? 1.15 -19.281 -8.336 1 96.38 35 ILE B CA 1
ATOM 1678 C C . ILE B 1 35 ? 0.724 -18.438 -9.539 1 96.38 35 ILE B C 1
ATOM 1680 O O . ILE B 1 35 ? 1.519 -17.656 -10.07 1 96.38 35 ILE B O 1
ATOM 1684 N N . GLN B 1 36 ? -0.495 -18.625 -10.047 1 96.31 36 GLN B N 1
ATOM 1685 C CA . GLN B 1 36 ? -1.017 -17.703 -11.055 1 96.31 36 GLN B CA 1
ATOM 1686 C C . GLN B 1 36 ? -1.413 -16.375 -10.438 1 96.31 36 GLN B C 1
ATOM 1688 O O . GLN B 1 36 ? -2.525 -16.219 -9.93 1 96.31 36 GLN B O 1
ATOM 1693 N N . SER B 1 37 ? -0.603 -15.453 -10.547 1 96.88 37 SER B N 1
ATOM 1694 C CA . SER B 1 37 ? -0.797 -14.117 -10 1 96.88 37 SER B CA 1
ATOM 1695 C C . SER B 1 37 ? 0.088 -13.094 -10.711 1 96.88 37 SER B C 1
ATOM 1697 O O . SER B 1 37 ? 0.588 -13.359 -11.805 1 96.88 37 SER B O 1
ATOM 1699 N N . ILE 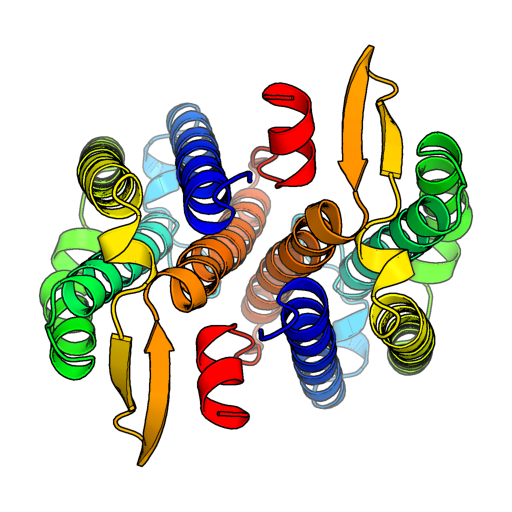B 1 38 ? 0.189 -11.875 -10.125 1 96.19 38 ILE B N 1
ATOM 1700 C CA . ILE B 1 38 ? 0.984 -10.805 -10.711 1 96.19 38 ILE B CA 1
ATOM 1701 C C . ILE B 1 38 ? 2.43 -11.266 -10.883 1 96.19 38 ILE B C 1
ATOM 1703 O O . ILE B 1 38 ? 3.084 -10.922 -11.867 1 96.19 38 ILE B O 1
ATOM 1707 N N . PHE B 1 39 ? 2.912 -11.992 -9.906 1 97.94 39 PHE B N 1
ATOM 1708 C CA . PHE B 1 39 ? 4.219 -12.641 -9.93 1 97.94 39 PHE B CA 1
ATOM 1709 C C . PHE B 1 39 ? 4.074 -14.156 -9.844 1 97.94 39 PHE B C 1
ATOM 1711 O O . PHE B 1 39 ? 3.119 -14.656 -9.25 1 97.94 39 PHE B O 1
ATOM 1718 N N . PRO B 1 40 ? 4.953 -14.844 -10.414 1 97.88 40 PRO B N 1
ATOM 1719 C CA . PRO B 1 40 ? 4.789 -16.297 -10.469 1 97.88 40 PRO B CA 1
ATOM 1720 C C . PRO B 1 40 ? 5.062 -16.984 -9.125 1 97.88 40 PRO B C 1
ATOM 1722 O O . PRO B 1 40 ? 4.746 -18.156 -8.953 1 97.88 40 PRO B O 1
ATOM 1725 N N . SER B 1 41 ? 5.703 -16.281 -8.18 1 98.5 41 SER B N 1
ATOM 1726 C CA . SER B 1 41 ? 5.922 -16.812 -6.84 1 98.5 41 SER B CA 1
ATOM 1727 C C . SER B 1 41 ? 6.184 -15.695 -5.84 1 98.5 41 SER B C 1
ATOM 1729 O O . SER B 1 41 ? 6.367 -14.539 -6.227 1 98.5 41 SER B O 1
ATOM 1731 N N . LEU B 1 42 ? 6.172 -16.078 -4.574 1 98.69 42 LEU B N 1
ATOM 1732 C CA . LEU B 1 42 ? 6.473 -15.109 -3.521 1 98.69 42 LEU B CA 1
ATOM 1733 C C . LEU B 1 42 ? 7.918 -14.633 -3.619 1 98.69 42 LEU B C 1
ATOM 1735 O O . LEU B 1 42 ? 8.211 -13.469 -3.336 1 98.69 42 LEU B O 1
ATOM 1739 N N . SER B 1 43 ? 8.844 -15.516 -4.023 1 98.81 43 SER B N 1
ATOM 1740 C CA . SER B 1 43 ? 10.234 -15.117 -4.188 1 98.81 43 SER B CA 1
ATOM 1741 C C . SER B 1 43 ? 10.383 -14.023 -5.242 1 98.81 43 SER B C 1
ATOM 1743 O O . SER B 1 43 ? 11.195 -13.109 -5.086 1 98.81 43 SER B O 1
ATOM 1745 N N . HIS B 1 44 ? 9.594 -14.094 -6.281 1 98.81 44 HIS B N 1
ATOM 1746 C CA . HIS B 1 44 ? 9.633 -13.086 -7.336 1 98.81 44 HIS B CA 1
ATOM 1747 C C . HIS B 1 44 ? 9.141 -11.742 -6.824 1 98.81 44 HIS B C 1
ATOM 1749 O O . HIS B 1 44 ? 9.68 -10.695 -7.195 1 98.81 44 HIS B O 1
ATOM 1755 N N . VAL B 1 45 ? 8.109 -11.75 -5.977 1 98.75 45 VAL B N 1
ATOM 1756 C CA . VAL B 1 45 ? 7.594 -10.508 -5.406 1 98.75 45 VAL B CA 1
ATOM 1757 C C . VAL B 1 45 ? 8.672 -9.844 -4.555 1 98.75 45 VAL B C 1
ATOM 1759 O O . VAL B 1 45 ? 8.938 -8.648 -4.703 1 98.75 45 VAL B O 1
ATOM 1762 N N . LEU B 1 46 ? 9.227 -10.633 -3.641 1 98.81 46 LEU B N 1
ATOM 1763 C CA . LEU B 1 46 ? 10.195 -10.07 -2.701 1 98.81 46 LEU B CA 1
ATOM 1764 C C . LEU B 1 46 ? 11.453 -9.617 -3.428 1 98.81 46 LEU B C 1
ATOM 1766 O O . LEU B 1 46 ? 12.062 -8.617 -3.047 1 98.81 46 LEU B O 1
ATOM 1770 N N . ALA B 1 47 ? 11.836 -10.352 -4.457 1 98.88 47 ALA B N 1
ATOM 1771 C CA . ALA B 1 47 ? 12.945 -9.906 -5.289 1 98.88 47 ALA B CA 1
ATOM 1772 C C . ALA B 1 47 ? 12.648 -8.547 -5.926 1 98.88 47 ALA B C 1
ATOM 1774 O O . ALA B 1 47 ? 13.492 -7.656 -5.93 1 98.88 47 ALA B O 1
ATOM 1775 N N . HIS B 1 48 ? 11.445 -8.398 -6.469 1 98.81 48 HIS B N 1
ATOM 1776 C CA . HIS B 1 48 ? 11.031 -7.145 -7.094 1 98.81 48 HIS B CA 1
ATOM 1777 C C . HIS B 1 48 ? 11.062 -5.992 -6.098 1 98.81 48 HIS B C 1
ATOM 1779 O O . HIS B 1 48 ? 11.57 -4.91 -6.406 1 98.81 48 HIS B O 1
ATOM 1785 N N . VAL B 1 49 ? 10.492 -6.23 -4.922 1 98.81 49 VAL B N 1
ATOM 1786 C CA . VAL B 1 49 ? 10.438 -5.188 -3.902 1 98.81 49 VAL B CA 1
ATOM 1787 C C . VAL B 1 49 ? 11.859 -4.797 -3.49 1 98.81 49 VAL B C 1
ATOM 1789 O O . VAL B 1 49 ? 12.172 -3.611 -3.379 1 98.81 49 VAL B O 1
ATOM 1792 N N . TYR B 1 50 ? 12.703 -5.789 -3.242 1 98.88 50 TYR B N 1
ATOM 1793 C CA . TYR B 1 50 ? 14.078 -5.527 -2.828 1 98.88 50 TYR B CA 1
ATOM 1794 C C . TYR B 1 50 ? 14.82 -4.699 -3.873 1 98.88 50 TYR B C 1
ATOM 1796 O O . TYR B 1 50 ? 15.445 -3.689 -3.543 1 98.88 50 TYR B O 1
ATOM 1804 N N . LEU B 1 51 ? 14.75 -5.117 -5.113 1 98.81 51 LEU B N 1
ATOM 1805 C CA . LEU B 1 51 ? 15.477 -4.441 -6.18 1 98.81 51 LEU B CA 1
ATOM 1806 C C . LEU B 1 51 ? 14.953 -3.027 -6.387 1 98.81 51 LEU B C 1
ATOM 1808 O O . LEU B 1 51 ? 15.711 -2.111 -6.703 1 98.81 51 LEU B O 1
ATOM 1812 N N . SER B 1 52 ? 13.648 -2.871 -6.262 1 98.38 52 SER B N 1
ATOM 1813 C CA . SER B 1 52 ? 13.062 -1.534 -6.332 1 98.38 52 SER B CA 1
ATOM 1814 C C . SER B 1 52 ? 13.602 -0.639 -5.223 1 98.38 52 SER B C 1
ATOM 1816 O O . SER B 1 52 ? 14.047 0.482 -5.48 1 98.38 52 SER B O 1
ATOM 1818 N N . ASP B 1 53 ? 13.57 -1.157 -3.973 1 98.62 53 ASP B N 1
ATOM 1819 C CA . ASP B 1 53 ? 14.094 -0.401 -2.838 1 98.62 53 ASP B CA 1
ATOM 1820 C C . ASP B 1 53 ? 15.562 -0.05 -3.037 1 98.62 53 ASP B C 1
ATOM 1822 O O . ASP B 1 53 ? 15.984 1.078 -2.768 1 98.62 53 ASP B O 1
ATOM 1826 N N . LEU B 1 54 ? 16.312 -1.037 -3.469 1 98.75 54 LEU B N 1
ATOM 1827 C CA . LEU B 1 54 ? 17.734 -0.827 -3.703 1 98.75 54 LEU B CA 1
ATOM 1828 C C . LEU B 1 54 ? 17.953 0.237 -4.773 1 98.75 54 LEU B C 1
ATOM 1830 O O . LEU B 1 54 ? 18.797 1.117 -4.613 1 98.75 54 LEU B O 1
ATOM 1834 N N . GLY B 1 55 ? 17.266 0.122 -5.855 1 98.25 55 GLY B N 1
ATOM 1835 C CA . GLY B 1 55 ? 17.375 1.102 -6.926 1 98.25 55 GLY B CA 1
ATOM 1836 C C . GLY B 1 55 ? 17.078 2.518 -6.465 1 98.25 55 GLY B C 1
ATOM 1837 O O . GLY B 1 55 ? 17.828 3.443 -6.781 1 98.25 55 GLY B O 1
ATOM 1838 N N . TRP B 1 56 ? 16.016 2.711 -5.746 1 98 56 TRP B N 1
ATOM 1839 C CA . TRP B 1 56 ? 15.656 4.043 -5.27 1 98 56 TRP B CA 1
ATOM 1840 C C . TRP B 1 56 ? 16.672 4.559 -4.266 1 98 56 TRP B C 1
ATOM 1842 O O . TRP B 1 56 ? 16.953 5.762 -4.211 1 98 56 TRP B O 1
ATOM 1852 N N . PHE B 1 57 ? 17.234 3.65 -3.398 1 98.5 57 PHE B N 1
ATOM 1853 C CA . PHE B 1 57 ? 18.312 4.062 -2.496 1 98.5 57 PHE B CA 1
ATOM 1854 C C . PHE B 1 57 ? 19.484 4.629 -3.279 1 98.5 57 PHE B C 1
ATOM 1856 O O . PHE B 1 57 ? 20.047 5.66 -2.904 1 98.5 57 PHE B O 1
ATOM 1863 N N . ASP B 1 58 ? 19.812 3.951 -4.387 1 98.06 58 ASP B N 1
ATOM 1864 C CA . ASP B 1 58 ? 20.891 4.441 -5.242 1 98.06 58 ASP B CA 1
ATOM 1865 C C . ASP B 1 58 ? 20.547 5.809 -5.828 1 98.06 58 ASP B C 1
ATOM 1867 O O . ASP B 1 58 ? 21.406 6.676 -5.949 1 98.06 58 ASP B O 1
ATOM 1871 N N . VAL B 1 59 ? 19.328 5.988 -6.219 1 96.94 59 VAL B N 1
ATOM 1872 C CA . VAL B 1 59 ? 18.875 7.273 -6.734 1 96.94 59 VAL B CA 1
ATOM 1873 C C . VAL B 1 59 ? 19.031 8.344 -5.656 1 96.94 59 VAL B C 1
ATOM 1875 O O . VAL B 1 59 ? 19.453 9.469 -5.938 1 96.94 59 VAL B O 1
ATOM 1878 N N . PHE B 1 60 ? 18.641 7.98 -4.391 1 97.62 60 PHE B N 1
ATOM 1879 C CA . PHE B 1 60 ? 18.797 8.914 -3.279 1 97.62 60 PHE B CA 1
ATOM 1880 C C . PHE B 1 60 ? 20.266 9.289 -3.096 1 97.62 60 PHE B C 1
ATOM 1882 O O . PHE B 1 60 ? 20.578 10.406 -2.668 1 97.62 60 PHE B O 1
ATOM 1889 N N . LEU B 1 61 ? 21.188 8.383 -3.451 1 96.94 61 LEU B N 1
ATOM 1890 C CA . LEU B 1 61 ? 22.625 8.625 -3.309 1 96.94 61 LEU B CA 1
ATOM 1891 C C . LEU B 1 61 ? 23.172 9.367 -4.52 1 96.94 61 LEU B C 1
ATOM 1893 O O . LEU B 1 61 ? 24.359 9.688 -4.57 1 96.94 61 LEU B O 1
ATOM 1897 N N . GLY B 1 62 ? 22.359 9.578 -5.566 1 94.62 62 GLY B N 1
ATOM 1898 C CA . GLY B 1 62 ? 22.781 10.453 -6.648 1 94.62 62 GLY B CA 1
ATOM 1899 C C . GLY B 1 62 ? 22.828 9.75 -7.992 1 94.62 62 GLY B C 1
ATOM 1900 O O . GLY B 1 62 ? 23.125 10.383 -9.016 1 94.62 62 GLY B O 1
ATOM 1901 N N . LYS B 1 63 ? 22.547 8.5 -8.031 1 95.88 63 LYS B N 1
ATOM 1902 C CA . LYS B 1 63 ? 22.469 7.812 -9.312 1 95.88 63 LYS B CA 1
ATOM 1903 C C . LYS B 1 63 ? 21.156 8.148 -10.039 1 95.88 63 LYS B C 1
ATOM 1905 O O . LYS B 1 63 ? 20.219 8.648 -9.43 1 95.88 63 LYS B O 1
ATOM 1910 N N . ASP B 1 64 ? 21.125 7.914 -11.352 1 92.81 64 ASP B N 1
ATOM 1911 C CA . ASP B 1 64 ? 19.922 8.242 -12.094 1 92.81 64 ASP B CA 1
ATOM 1912 C C . ASP B 1 64 ? 18.969 7.051 -12.148 1 92.81 64 ASP B C 1
ATOM 1914 O O . ASP B 1 64 ? 19.312 5.949 -11.719 1 92.81 64 ASP B O 1
ATOM 1918 N N . LEU B 1 65 ? 17.781 7.336 -12.586 1 93 65 LEU B N 1
ATOM 1919 C CA . LEU B 1 65 ? 16.734 6.316 -12.602 1 93 65 LEU B CA 1
ATOM 1920 C C . LEU B 1 65 ? 17.094 5.184 -13.562 1 93 65 LEU B C 1
ATOM 1922 O O . LEU B 1 65 ? 16.766 4.023 -13.305 1 93 65 LEU B O 1
ATOM 1926 N N . LEU B 1 66 ? 17.75 5.477 -14.625 1 92.69 66 LEU B N 1
ATOM 1927 C CA . LEU B 1 66 ? 18.172 4.457 -15.578 1 92.69 66 LEU B CA 1
ATOM 1928 C C . LEU B 1 66 ? 19.078 3.43 -14.906 1 92.69 66 LEU B C 1
ATOM 1930 O O . LEU B 1 66 ? 19 2.234 -15.195 1 92.69 66 LEU B O 1
ATOM 1934 N N . HIS B 1 67 ? 19.922 3.934 -14.07 1 94.19 67 HIS B N 1
ATOM 1935 C CA . HIS B 1 67 ? 20.75 3.023 -13.297 1 94.19 67 HIS B CA 1
ATOM 1936 C C . HIS B 1 67 ? 19.906 2.055 -12.477 1 94.19 67 HIS B C 1
ATOM 1938 O O . HIS B 1 67 ? 20.172 0.851 -12.469 1 94.19 67 HIS B O 1
ATOM 1944 N N . ALA B 1 68 ? 18.938 2.549 -11.797 1 94.12 68 ALA B N 1
ATOM 1945 C CA . ALA B 1 68 ? 18.062 1.728 -10.969 1 94.12 68 ALA B CA 1
ATOM 1946 C C . ALA B 1 68 ? 17.328 0.674 -11.797 1 94.12 68 ALA B C 1
ATOM 1948 O O . ALA B 1 68 ? 17.219 -0.481 -11.383 1 94.12 68 ALA B O 1
ATOM 1949 N N . LEU B 1 69 ? 16.828 1.112 -12.93 1 94.12 69 LEU B N 1
ATOM 1950 C CA . LEU B 1 69 ? 16.109 0.199 -13.812 1 94.12 69 LEU B CA 1
ATOM 1951 C C . LEU B 1 69 ? 17.047 -0.893 -14.336 1 94.12 69 LEU B C 1
ATOM 1953 O O . LEU B 1 69 ? 16.656 -2.062 -14.398 1 94.12 69 LEU B O 1
ATOM 1957 N N . ASN B 1 70 ? 18.234 -0.53 -14.68 1 95.88 70 ASN B N 1
ATOM 1958 C CA . ASN B 1 70 ? 19.219 -1.496 -15.141 1 95.88 70 ASN B CA 1
ATOM 1959 C C . ASN B 1 70 ? 19.625 -2.465 -14.039 1 95.88 70 ASN B C 1
ATOM 1961 O O . ASN B 1 70 ? 19.797 -3.658 -14.281 1 95.88 70 ASN B O 1
ATOM 1965 N N . LEU B 1 71 ? 19.828 -1.92 -12.891 1 96.5 71 LEU B N 1
ATOM 1966 C CA . LEU B 1 71 ? 20.141 -2.738 -11.727 1 96.5 71 LEU B CA 1
ATOM 1967 C C . LEU B 1 71 ? 19.094 -3.832 -11.531 1 96.5 71 LEU B C 1
ATOM 1969 O O . LEU B 1 71 ? 19.438 -5 -11.344 1 96.5 71 LEU B O 1
ATOM 1973 N N . ALA B 1 72 ? 17.875 -3.465 -11.578 1 96.38 72 ALA B N 1
ATOM 1974 C CA . ALA B 1 72 ? 16.766 -4.414 -11.391 1 96.38 72 ALA B CA 1
ATOM 1975 C C . ALA B 1 72 ? 16.781 -5.477 -12.484 1 96.38 72 ALA B C 1
ATOM 1977 O O . ALA B 1 72 ? 16.594 -6.664 -12.203 1 96.38 72 ALA B O 1
ATOM 1978 N N . ARG B 1 73 ? 16.953 -5.051 -13.695 1 96.94 73 ARG B N 1
ATOM 1979 C CA . ARG B 1 73 ? 16.969 -5.969 -14.828 1 96.94 73 ARG B CA 1
ATOM 1980 C C . ARG B 1 73 ? 18.125 -6.953 -14.727 1 96.94 73 ARG B C 1
ATOM 1982 O O . ARG B 1 73 ? 17.938 -8.156 -14.938 1 96.94 73 ARG B O 1
ATOM 1989 N N . GLU B 1 74 ? 19.25 -6.477 -14.359 1 97.88 74 GLU B N 1
ATOM 1990 C CA . GLU B 1 74 ? 20.484 -7.266 -14.367 1 97.88 74 GLU B CA 1
ATOM 1991 C C . GLU B 1 74 ? 20.5 -8.266 -13.211 1 97.88 74 GLU B C 1
ATOM 1993 O O . GLU B 1 74 ? 21.109 -9.328 -13.32 1 97.88 74 GLU B O 1
ATOM 1998 N N . HIS B 1 75 ? 19.812 -7.922 -12.148 1 98.25 75 HIS B N 1
ATOM 1999 C CA . HIS B 1 75 ? 19.922 -8.758 -10.953 1 98.25 75 HIS B CA 1
ATOM 2000 C C . HIS B 1 75 ? 18.641 -9.531 -10.703 1 98.25 75 HIS B C 1
ATOM 2002 O O . HIS B 1 75 ? 18.547 -10.273 -9.719 1 98.25 75 HIS B O 1
ATOM 2008 N N . LYS B 1 76 ? 17.703 -9.352 -11.57 1 98.25 76 LYS B N 1
ATOM 2009 C CA . LYS B 1 76 ? 16.391 -9.938 -11.391 1 98.25 76 LYS B CA 1
ATOM 2010 C C . LYS B 1 76 ? 16.484 -11.438 -11.141 1 98.25 76 LYS B C 1
ATOM 2012 O O . LYS B 1 76 ? 16.016 -11.938 -10.109 1 98.25 76 LYS B O 1
ATOM 2017 N N . GLU B 1 77 ? 17.141 -12.219 -11.969 1 98 77 GLU B N 1
ATOM 2018 C CA . GLU B 1 77 ? 17.172 -13.68 -11.906 1 98 77 GLU B CA 1
ATOM 2019 C C . GLU B 1 77 ? 17.891 -14.156 -10.656 1 98 77 GLU B C 1
ATOM 2021 O O . GLU B 1 77 ? 17.438 -15.086 -9.984 1 98 77 GLU B O 1
ATOM 2026 N N . VAL B 1 78 ? 18.984 -13.539 -10.359 1 98.44 78 VAL B N 1
ATOM 2027 C CA . VAL B 1 78 ? 19.781 -13.953 -9.203 1 98.44 78 VAL B CA 1
ATOM 2028 C C . VAL B 1 78 ? 18.984 -13.703 -7.922 1 98.44 78 VAL B C 1
ATOM 2030 O O . VAL B 1 78 ? 19.031 -14.523 -6.996 1 98.44 78 VAL B O 1
ATOM 2033 N N . MET B 1 79 ? 18.297 -12.609 -7.809 1 98.56 79 MET B N 1
ATOM 2034 C CA . MET B 1 79 ? 17.531 -12.281 -6.617 1 98.56 79 MET B CA 1
ATOM 2035 C C . MET B 1 79 ? 16.328 -13.211 -6.473 1 98.56 79 MET B C 1
ATOM 2037 O O . MET B 1 79 ? 15.992 -13.633 -5.363 1 98.56 79 MET B O 1
ATOM 2041 N N . GLU B 1 80 ? 15.672 -13.547 -7.617 1 98.44 80 GLU B N 1
ATOM 2042 C CA . GLU B 1 80 ? 14.516 -14.43 -7.598 1 98.44 80 GLU B CA 1
ATOM 2043 C C . GLU B 1 80 ? 14.898 -15.828 -7.125 1 98.44 80 GLU B C 1
ATOM 2045 O O . GLU B 1 80 ? 14.062 -16.562 -6.594 1 98.44 80 GLU B O 1
ATOM 2050 N N . ALA B 1 81 ? 16.172 -16.172 -7.27 1 98.19 81 ALA B N 1
ATOM 2051 C CA . ALA B 1 81 ? 16.641 -17.516 -6.949 1 98.19 81 ALA B CA 1
ATOM 2052 C C . ALA B 1 81 ? 17.094 -17.609 -5.492 1 98.19 81 ALA B C 1
ATOM 2054 O O . ALA B 1 81 ? 17.328 -18.703 -4.973 1 98.19 81 ALA B O 1
ATOM 2055 N N . LYS B 1 82 ? 17.188 -16.516 -4.758 1 98.31 82 LYS B N 1
ATOM 2056 C CA . LYS B 1 82 ? 17.672 -16.5 -3.383 1 98.31 82 LYS B CA 1
ATOM 2057 C C . LYS B 1 82 ? 16.719 -17.234 -2.449 1 98.31 82 LYS B C 1
ATOM 2059 O O . LYS B 1 82 ? 15.508 -17.266 -2.688 1 98.31 82 LYS B O 1
ATOM 2064 N N . SER B 1 83 ? 17.312 -17.766 -1.413 1 98.25 83 SER B N 1
ATOM 2065 C CA . SER B 1 83 ? 16.484 -18.359 -0.356 1 98.25 83 SER B CA 1
ATOM 2066 C C . SER B 1 83 ? 15.805 -17.281 0.472 1 98.25 83 SER B C 1
ATOM 2068 O O . SER B 1 83 ? 16.188 -16.109 0.431 1 98.25 83 SER B O 1
ATOM 2070 N N . LEU B 1 84 ? 14.805 -17.734 1.14 1 98.62 84 LEU B N 1
ATOM 2071 C CA . LEU B 1 84 ? 14.094 -16.812 2.018 1 98.62 84 LEU B CA 1
ATOM 2072 C C . LEU B 1 84 ? 15.047 -16.172 3.016 1 98.62 84 LEU B C 1
ATOM 2074 O O . LEU B 1 84 ? 14.977 -14.961 3.26 1 98.62 84 LEU B O 1
ATOM 2078 N N . ALA B 1 85 ? 15.914 -16.938 3.6 1 98.44 85 ALA B N 1
ATOM 2079 C CA . ALA B 1 85 ? 16.875 -16.453 4.586 1 98.44 85 ALA B CA 1
ATOM 2080 C C . ALA B 1 85 ? 17.828 -15.43 3.965 1 98.44 85 ALA B C 1
ATOM 2082 O O . ALA B 1 85 ? 18.141 -14.406 4.578 1 98.44 85 ALA B O 1
ATOM 2083 N N . GLU B 1 86 ? 18.312 -15.719 2.811 1 98.69 86 GLU B N 1
ATOM 2084 C CA . GLU B 1 86 ? 19.203 -14.789 2.115 1 98.69 86 GLU B CA 1
ATOM 2085 C C . GLU B 1 86 ? 18.484 -13.477 1.812 1 98.69 86 GLU B C 1
ATOM 2087 O O . GLU B 1 86 ? 19.062 -12.398 1.993 1 98.69 86 GLU B O 1
ATOM 2092 N N . MET B 1 87 ? 17.312 -13.578 1.338 1 98.81 87 MET B N 1
ATOM 2093 C CA . MET B 1 87 ? 16.547 -12.391 1.01 1 98.81 87 MET B CA 1
ATOM 2094 C C . MET B 1 87 ? 16.266 -11.562 2.26 1 98.81 87 MET B C 1
ATOM 2096 O O . MET B 1 87 ? 16.359 -10.336 2.234 1 98.81 87 MET B O 1
ATOM 2100 N N . GLU B 1 88 ? 15.898 -12.242 3.305 1 98.81 88 GLU B N 1
ATOM 2101 C CA . GLU B 1 88 ? 15.656 -11.539 4.562 1 98.81 88 GLU B CA 1
ATOM 2102 C C . GLU B 1 88 ? 16.891 -10.734 4.988 1 98.81 88 GLU B C 1
ATOM 2104 O O . GLU B 1 88 ? 16.766 -9.586 5.426 1 98.81 88 GLU B O 1
ATOM 2109 N N . GLN B 1 89 ? 18.016 -11.336 4.898 1 98.81 89 GLN B N 1
ATOM 2110 C CA . GLN B 1 89 ? 19.25 -10.656 5.262 1 98.81 89 GLN B CA 1
ATOM 2111 C C . GLN B 1 89 ? 19.484 -9.438 4.375 1 98.81 89 GLN B C 1
ATOM 2113 O O . GLN B 1 89 ? 19.938 -8.391 4.859 1 98.81 89 GLN B O 1
ATOM 2118 N N . LEU B 1 90 ? 19.266 -9.555 3.113 1 98.81 90 LEU B N 1
ATOM 2119 C CA . LEU B 1 90 ? 19.422 -8.438 2.188 1 98.81 90 LEU B CA 1
ATOM 2120 C C . LEU B 1 90 ? 18.5 -7.293 2.57 1 98.81 90 LEU B C 1
ATOM 2122 O O . LEU B 1 90 ? 18.906 -6.133 2.598 1 98.81 90 LEU B O 1
ATOM 2126 N N . PHE B 1 91 ? 17.234 -7.598 2.85 1 98.88 91 PHE B N 1
ATOM 2127 C CA . PHE B 1 91 ? 16.266 -6.59 3.291 1 98.88 91 PHE B CA 1
ATOM 2128 C C . PHE B 1 91 ? 16.766 -5.902 4.559 1 98.88 91 PHE B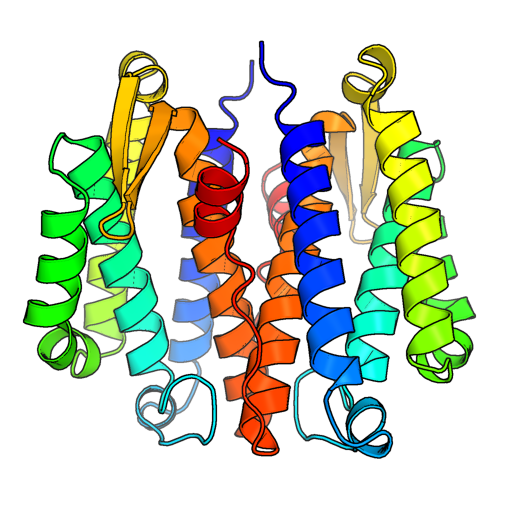 C 1
ATOM 2130 O O . PHE B 1 91 ? 16.672 -4.676 4.68 1 98.88 91 PHE B O 1
ATOM 2137 N N . THR B 1 92 ? 17.234 -6.711 5.523 1 98.75 92 THR B N 1
ATOM 2138 C CA . THR B 1 92 ? 17.719 -6.176 6.793 1 98.75 92 THR B CA 1
ATOM 2139 C C . THR B 1 92 ? 18.891 -5.219 6.566 1 98.75 92 THR B C 1
ATOM 2141 O O . THR B 1 92 ? 18.891 -4.102 7.09 1 98.75 92 THR B O 1
ATOM 2144 N N . ASP B 1 93 ? 19.812 -5.625 5.766 1 98.81 93 ASP B N 1
ATOM 2145 C CA . ASP B 1 93 ? 20.984 -4.805 5.477 1 98.81 93 ASP B CA 1
ATOM 2146 C C . ASP B 1 93 ? 20.578 -3.494 4.797 1 98.81 93 ASP B C 1
ATOM 2148 O O . ASP B 1 93 ? 21.062 -2.424 5.164 1 98.81 93 ASP B O 1
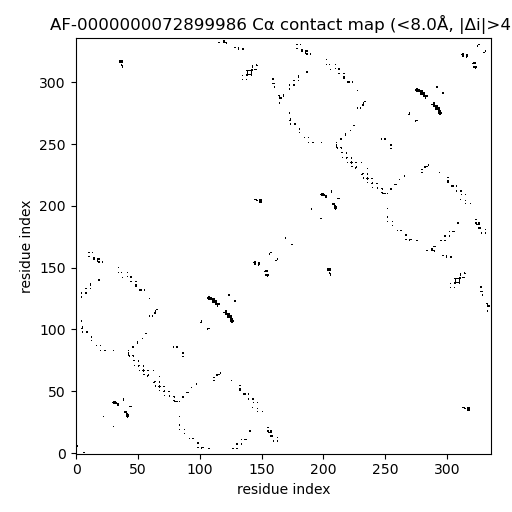ATOM 2152 N N . LEU B 1 94 ? 19.75 -3.604 3.805 1 98.81 94 LEU B N 1
ATOM 2153 C CA . LEU B 1 94 ? 19.312 -2.416 3.076 1 98.81 94 LEU B CA 1
ATOM 2154 C C . LEU B 1 94 ? 18.547 -1.468 3.99 1 98.81 94 LEU B C 1
ATOM 2156 O O . LEU B 1 94 ? 18.719 -0.249 3.91 1 98.81 94 LEU B O 1
ATOM 2160 N N . SER B 1 95 ? 17.672 -2.064 4.828 1 98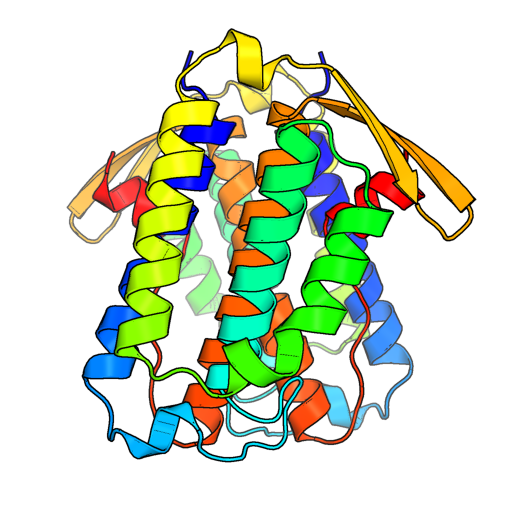.69 95 SER B N 1
ATOM 2161 C CA . SER B 1 95 ? 16.891 -1.233 5.738 1 98.69 95 SER B CA 1
ATOM 2162 C C . SER B 1 95 ? 17.797 -0.458 6.691 1 98.69 95 SER B C 1
ATOM 2164 O O . SER B 1 95 ? 17.5 0.688 7.039 1 98.69 95 SER B O 1
ATOM 2166 N N . GLU B 1 96 ? 18.875 -1.039 7.133 1 98.5 96 GLU B N 1
ATOM 2167 C CA . GLU B 1 96 ? 19.828 -0.345 7.996 1 98.5 96 GLU B CA 1
ATOM 2168 C C . GLU B 1 96 ? 20.484 0.817 7.262 1 98.5 96 GLU B C 1
ATOM 2170 O O . GLU B 1 96 ? 20.688 1.886 7.84 1 98.5 96 GLU B O 1
ATOM 2175 N N . ARG B 1 97 ? 20.828 0.606 6.027 1 98.56 97 ARG B N 1
ATOM 2176 C CA . ARG B 1 97 ? 21.391 1.678 5.219 1 98.56 97 ARG B CA 1
ATOM 2177 C C . ARG B 1 97 ? 20.406 2.828 5.059 1 98.56 97 ARG B C 1
ATOM 2179 O O . ARG B 1 97 ? 20.781 3.994 5.203 1 98.56 97 ARG B O 1
ATOM 2186 N N . TYR B 1 98 ? 19.156 2.492 4.727 1 98.69 98 TYR B N 1
ATOM 2187 C CA . TYR B 1 98 ? 18.109 3.5 4.605 1 98.69 98 TYR B CA 1
ATOM 2188 C C . TYR B 1 98 ? 17.969 4.297 5.895 1 98.69 98 TYR B C 1
ATOM 2190 O O . TYR B 1 98 ? 17.953 5.531 5.871 1 98.69 98 TYR B O 1
ATOM 2198 N N . LYS B 1 99 ? 17.828 3.588 7 1 97.81 99 LYS B N 1
ATOM 2199 C CA . LYS B 1 99 ? 17.609 4.234 8.289 1 97.81 99 LYS B CA 1
ATOM 2200 C C . LYS B 1 99 ? 18.75 5.195 8.625 1 97.81 99 LYS B C 1
ATOM 2202 O O . LYS B 1 99 ? 18.5 6.328 9.055 1 97.81 99 LYS B O 1
ATOM 2207 N N . THR B 1 100 ? 19.969 4.73 8.438 1 98.06 100 THR B N 1
ATOM 2208 C CA . THR B 1 100 ? 21.125 5.574 8.688 1 98.06 100 THR B CA 1
ATOM 2209 C C . THR B 1 100 ? 21.094 6.816 7.797 1 98.06 100 THR B C 1
ATOM 2211 O O . THR B 1 100 ? 21.328 7.93 8.273 1 98.06 100 THR B O 1
ATOM 2214 N N . PHE B 1 101 ? 20.828 6.648 6.574 1 98.19 101 PHE B N 1
ATOM 2215 C CA . PHE B 1 101 ? 20.797 7.738 5.605 1 98.19 101 PHE B CA 1
ATOM 2216 C C . PHE B 1 101 ? 19.672 8.727 5.941 1 98.19 101 PHE B C 1
ATOM 2218 O O . PHE B 1 101 ? 19.891 9.938 5.953 1 98.19 101 PHE B O 1
ATOM 2225 N N . LEU B 1 102 ? 18.5 8.25 6.301 1 97.75 102 LEU B N 1
ATOM 2226 C CA . LEU B 1 102 ? 17.312 9.078 6.488 1 97.75 102 LEU B CA 1
ATOM 2227 C C . LEU B 1 102 ? 17.328 9.742 7.859 1 97.75 102 LEU B C 1
ATOM 2229 O O . LEU B 1 102 ? 16.547 10.68 8.109 1 97.75 102 LEU B O 1
ATOM 2233 N N . SER B 1 103 ? 18.156 9.25 8.734 1 96.44 103 SER B N 1
ATOM 2234 C CA . SER B 1 103 ? 18.234 9.828 10.07 1 96.44 103 SER B CA 1
ATOM 2235 C C . SER B 1 103 ? 18.875 11.211 10.039 1 96.44 103 SER B C 1
ATOM 2237 O O . SER B 1 103 ? 18.781 11.969 11.008 1 96.44 103 SER B O 1
ATOM 2239 N N . LYS B 1 104 ? 19.609 11.492 8.945 1 96.38 104 LYS B N 1
ATOM 2240 C CA . LYS B 1 104 ? 20.234 12.797 8.766 1 96.38 104 LYS B CA 1
ATOM 2241 C C . LYS B 1 104 ? 19.281 13.758 8.047 1 96.38 104 LYS B C 1
ATOM 2243 O O . LYS B 1 104 ? 18.984 13.562 6.871 1 96.38 104 LYS B O 1
ATOM 2248 N N . GLU B 1 105 ? 18.922 14.789 8.695 1 93.5 105 GLU B N 1
ATOM 2249 C CA . GLU B 1 105 ? 17.938 15.734 8.18 1 93.5 105 GLU B CA 1
ATOM 2250 C C . GLU B 1 105 ? 18.391 16.328 6.852 1 93.5 105 GLU B C 1
ATOM 2252 O O . GLU B 1 105 ? 17.562 16.609 5.977 1 93.5 105 GLU B O 1
ATOM 2257 N N . GLU B 1 106 ? 19.656 16.531 6.707 1 95.38 106 GLU B N 1
ATOM 2258 C CA . GLU B 1 106 ? 20.172 17.109 5.473 1 95.38 106 GLU B CA 1
ATOM 2259 C C . GLU B 1 106 ? 19.922 16.188 4.281 1 95.38 106 GLU B C 1
ATOM 2261 O O . GLU B 1 106 ? 19.75 16.672 3.15 1 95.38 106 GLU B O 1
ATOM 2266 N N . ASN B 1 107 ? 19.875 14.906 4.531 1 96.94 107 ASN B N 1
ATOM 2267 C CA . ASN B 1 107 ? 19.609 13.961 3.455 1 96.94 107 ASN B CA 1
ATOM 2268 C C . ASN B 1 107 ? 18.156 14 3.02 1 96.94 107 ASN B C 1
ATOM 2270 O O . ASN B 1 107 ? 17.844 13.805 1.841 1 96.94 107 ASN B O 1
ATOM 2274 N N . LEU B 1 108 ? 17.25 14.258 3.926 1 95.75 108 LEU B N 1
ATOM 2275 C CA . LEU B 1 108 ? 15.836 14.328 3.602 1 95.75 108 LEU B CA 1
ATOM 2276 C C . LEU B 1 108 ? 15.547 15.516 2.691 1 95.75 108 LEU B C 1
ATOM 2278 O O . LEU B 1 108 ? 14.68 15.43 1.813 1 95.75 108 LEU B O 1
ATOM 2282 N N . SER B 1 109 ? 16.25 16.562 2.891 1 95.19 109 SER B N 1
ATOM 2283 C CA . SER B 1 109 ? 16 17.797 2.139 1 95.19 109 SER B C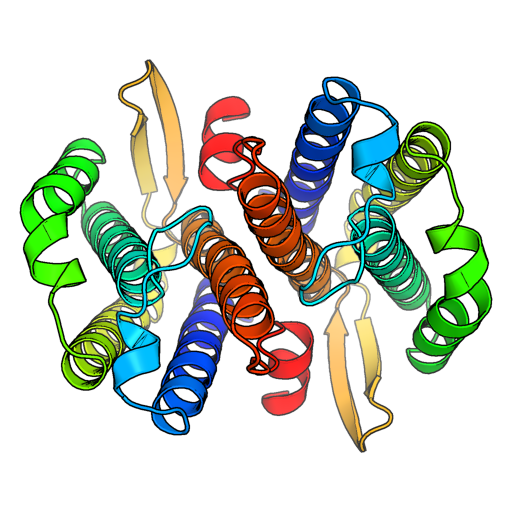A 1
ATOM 2284 C C . SER B 1 109 ? 16.781 17.812 0.831 1 95.19 109 SER B C 1
ATOM 2286 O O . SER B 1 109 ? 16.672 18.75 0.041 1 95.19 109 SER B O 1
ATOM 2288 N N . LYS B 1 110 ? 17.578 16.797 0.606 1 96.38 110 LYS B N 1
ATOM 2289 C CA . LYS B 1 110 ? 18.359 16.703 -0.618 1 96.38 110 LYS B CA 1
ATOM 2290 C C . LYS B 1 110 ? 17.469 16.797 -1.855 1 96.38 110 LYS B C 1
ATOM 2292 O O . LYS B 1 110 ? 16.516 16.031 -1.988 1 96.38 110 LYS B O 1
ATOM 2297 N N . GLN B 1 111 ? 17.812 17.656 -2.758 1 95.44 111 GLN B N 1
ATOM 2298 C CA . GLN B 1 111 ? 17.062 17.859 -3.99 1 95.44 111 GLN B CA 1
ATOM 2299 C C . GLN B 1 111 ? 17.422 16.812 -5.035 1 95.44 111 GLN B C 1
ATOM 2301 O O . GLN B 1 111 ? 18.594 16.453 -5.188 1 95.44 111 GLN B O 1
ATOM 2306 N N . LEU B 1 112 ? 16.375 16.281 -5.648 1 94.56 112 LEU B N 1
ATOM 2307 C CA . LEU B 1 112 ? 16.547 15.312 -6.719 1 94.56 112 LEU B CA 1
ATOM 2308 C C . LEU B 1 112 ? 15.852 15.781 -7.996 1 94.56 112 LEU B C 1
ATOM 2310 O O . LEU B 1 112 ? 14.773 16.375 -7.941 1 94.56 112 LEU B O 1
ATOM 2314 N N . THR B 1 113 ? 16.516 15.586 -9.117 1 92.75 113 THR B N 1
ATOM 2315 C CA . THR B 1 113 ? 15.906 15.703 -10.438 1 92.75 113 THR B CA 1
ATOM 2316 C C . THR B 1 113 ? 15.852 14.344 -11.133 1 92.75 113 THR B C 1
ATOM 2318 O O . THR B 1 113 ? 16.875 13.797 -11.523 1 92.75 113 THR B O 1
ATOM 2321 N N . ILE B 1 114 ? 14.672 13.875 -11.25 1 91.25 114 ILE B N 1
ATOM 2322 C CA . ILE B 1 114 ? 14.508 12.523 -11.766 1 91.25 114 ILE B CA 1
ATOM 2323 C C . ILE B 1 114 ? 13.953 12.578 -13.188 1 91.25 114 ILE B C 1
ATOM 2325 O O . ILE B 1 114 ? 12.898 13.172 -13.43 1 91.25 114 ILE B O 1
ATOM 2329 N N . GLN B 1 115 ? 14.617 12 -14.055 1 87.94 115 GLN B N 1
ATOM 2330 C CA . GLN B 1 115 ? 14.18 11.875 -15.445 1 87.94 115 GLN B CA 1
ATOM 2331 C C . GLN B 1 115 ? 13.578 10.5 -15.711 1 87.94 115 GLN B C 1
ATOM 2333 O O . GLN B 1 115 ? 14.242 9.477 -15.5 1 87.94 115 GLN B O 1
ATOM 2338 N N . ASN B 1 116 ? 12.297 10.508 -16.031 1 78.88 116 ASN B N 1
ATOM 2339 C CA . ASN B 1 116 ? 11.672 9.258 -16.453 1 78.88 116 ASN B CA 1
ATOM 2340 C C . ASN B 1 116 ? 11.984 8.945 -17.906 1 78.88 116 ASN B C 1
ATOM 2342 O O . ASN B 1 116 ? 11.859 9.812 -18.781 1 78.88 116 ASN B O 1
ATOM 2346 N N . PRO B 1 117 ? 12.383 7.871 -18.156 1 71.5 117 PRO B N 1
ATOM 2347 C CA . PRO B 1 117 ? 12.711 7.52 -19.531 1 71.5 117 PRO B CA 1
ATOM 2348 C C . PRO B 1 117 ? 11.531 7.723 -20.484 1 71.5 117 PRO B C 1
ATOM 2350 O O . PRO B 1 117 ? 11.734 7.953 -21.688 1 71.5 117 PRO B O 1
ATOM 2353 N N . ALA B 1 118 ? 10.438 7.789 -19.984 1 68.69 118 ALA B N 1
ATOM 2354 C CA . ALA B 1 118 ? 9.273 7.973 -20.844 1 68.69 118 ALA B CA 1
ATOM 2355 C C . ALA B 1 118 ? 8.961 9.453 -21.031 1 68.69 118 ALA B C 1
ATOM 2357 O O . ALA B 1 118 ? 7.977 9.812 -21.688 1 68.69 118 ALA B O 1
ATOM 2358 N N . GLY B 1 119 ? 9.789 10.219 -20.594 1 65.5 119 GLY B N 1
ATOM 2359 C CA . GLY B 1 119 ? 9.805 11.602 -21.062 1 65.5 119 GLY B CA 1
ATOM 2360 C C . GLY B 1 119 ? 9.477 12.602 -19.984 1 65.5 119 GLY B C 1
ATOM 2361 O O . GLY B 1 119 ? 9.578 13.812 -20.188 1 65.5 119 GLY B O 1
ATOM 2362 N N . GLY B 1 120 ? 9.352 12.266 -18.812 1 76.62 120 GLY B N 1
ATOM 2363 C CA . GLY B 1 120 ? 8.977 13.289 -17.844 1 76.62 120 GLY B CA 1
ATOM 2364 C C . GLY B 1 120 ? 10.039 13.547 -16.797 1 76.62 120 GLY B C 1
ATOM 2365 O O . GLY B 1 120 ? 10.969 12.75 -16.641 1 76.62 120 GLY B O 1
ATOM 2366 N N . MET B 1 121 ? 10.133 14.867 -16.469 1 86.38 121 MET B N 1
ATOM 2367 C CA . MET B 1 121 ? 11.047 15.258 -15.398 1 86.38 121 MET B CA 1
ATOM 2368 C C . MET B 1 121 ? 10.289 15.578 -14.117 1 86.38 121 MET B C 1
ATOM 2370 O O . MET B 1 121 ? 9.203 16.172 -14.172 1 86.38 121 MET B O 1
ATOM 2374 N N . MET B 1 122 ? 10.859 15.078 -13.023 1 88.19 122 MET B N 1
ATOM 2375 C CA . MET B 1 122 ? 10.266 15.359 -11.719 1 88.19 122 MET B CA 1
ATOM 2376 C C . MET B 1 122 ? 11.289 15.992 -10.781 1 88.19 122 MET B C 1
ATOM 2378 O O . MET B 1 122 ? 12.406 15.492 -10.648 1 88.19 122 MET B O 1
ATOM 2382 N N . GLU B 1 123 ? 10.961 17.172 -10.312 1 91.44 123 GLU B N 1
ATOM 2383 C CA . GLU B 1 123 ? 11.742 17.781 -9.234 1 91.44 123 GLU B CA 1
ATOM 2384 C C . GLU B 1 123 ? 11.164 17.406 -7.871 1 91.44 123 GLU B C 1
ATOM 2386 O O . GLU B 1 123 ? 9.969 17.625 -7.621 1 91.44 123 GLU B O 1
ATOM 2391 N N . THR B 1 124 ? 12 16.875 -7.055 1 92.75 124 THR B N 1
ATOM 2392 C CA . THR B 1 124 ? 11.516 16.375 -5.766 1 92.75 124 THR B CA 1
ATOM 2393 C C . THR B 1 124 ? 12.656 16.328 -4.75 1 92.75 124 THR B C 1
ATOM 2395 O O . THR B 1 124 ? 13.727 16.891 -4.977 1 92.75 124 THR B O 1
ATOM 2398 N N . THR B 1 125 ? 12.438 15.906 -3.564 1 95 125 THR B N 1
ATOM 2399 C CA . THR B 1 125 ? 13.445 15.648 -2.537 1 95 125 THR B CA 1
ATOM 2400 C C . THR B 1 125 ? 13.406 14.188 -2.092 1 95 125 THR B C 1
ATOM 2402 O O . THR B 1 125 ? 12.445 13.477 -2.379 1 95 125 THR B O 1
ATOM 2405 N N . VAL B 1 126 ? 14.414 13.75 -1.455 1 96.81 126 VAL B N 1
ATOM 2406 C CA . VAL B 1 126 ? 14.453 12.406 -0.898 1 96.81 126 VAL B CA 1
ATOM 2407 C C . VAL B 1 126 ? 13.258 12.195 0.031 1 96.81 126 VAL B C 1
ATOM 2409 O O . VAL B 1 126 ? 12.531 11.211 -0.097 1 96.81 126 VAL B O 1
ATOM 2412 N N . GLY B 1 127 ? 13.047 13.148 0.919 1 95.38 127 GLY B N 1
ATOM 2413 C CA . GLY B 1 127 ? 11.953 13.039 1.867 1 95.38 127 GLY B CA 1
ATOM 2414 C C . GLY B 1 127 ? 10.594 12.891 1.199 1 95.38 127 GLY B C 1
ATOM 2415 O O . GLY B 1 127 ? 9.742 12.141 1.683 1 95.38 127 GLY B O 1
ATOM 2416 N N . ASP B 1 128 ? 10.461 13.508 0.043 1 93.44 128 ASP B N 1
ATOM 2417 C CA . ASP B 1 128 ? 9.195 13.461 -0.686 1 93.44 128 ASP B CA 1
ATOM 2418 C C . ASP B 1 128 ? 9.023 12.125 -1.406 1 93.44 128 ASP B C 1
ATOM 2420 O O . ASP B 1 128 ? 7.902 11.734 -1.729 1 93.44 128 ASP B O 1
ATOM 2424 N N . LEU B 1 129 ? 10.109 11.414 -1.612 1 95.88 129 LEU B N 1
ATOM 2425 C CA . LEU B 1 129 ? 10.039 10.195 -2.414 1 95.88 129 LEU B CA 1
ATOM 2426 C C . LEU B 1 129 ? 10.008 8.961 -1.521 1 95.88 129 LEU B C 1
ATOM 2428 O O . LEU B 1 129 ? 9.641 7.875 -1.972 1 95.88 129 LEU B O 1
ATOM 2432 N N . VAL B 1 130 ? 10.398 9.133 -0.298 1 97.69 130 VAL B N 1
ATOM 2433 C CA . VAL B 1 130 ? 10.422 7.992 0.615 1 97.69 130 VAL B CA 1
ATOM 2434 C C . VAL B 1 130 ? 9.023 7.383 0.711 1 97.69 130 VAL B C 1
ATOM 2436 O O . VAL B 1 130 ? 8.867 6.16 0.672 1 97.69 130 VAL B O 1
ATOM 2439 N N . PRO B 1 131 ? 7.93 8.211 0.758 1 97.69 131 PRO B N 1
ATOM 2440 C CA . PRO B 1 131 ? 6.59 7.617 0.796 1 97.69 131 PRO B CA 1
ATOM 2441 C C . PRO B 1 131 ? 6.305 6.734 -0.414 1 97.69 131 PRO B C 1
ATOM 2443 O O . PRO B 1 131 ? 5.559 5.754 -0.305 1 97.69 131 PRO B O 1
ATOM 2446 N N . HIS B 1 132 ? 6.898 7.027 -1.538 1 97.5 132 HIS B N 1
ATOM 2447 C CA . HIS B 1 132 ? 6.734 6.176 -2.711 1 97.5 132 HIS B CA 1
ATOM 2448 C C . HIS B 1 132 ? 7.34 4.797 -2.477 1 97.5 132 HIS B C 1
ATOM 2450 O O . HIS B 1 132 ? 6.711 3.779 -2.785 1 97.5 132 HIS B O 1
ATOM 2456 N N . VAL B 1 133 ? 8.531 4.762 -1.925 1 98.38 133 VAL B N 1
ATOM 2457 C CA . VAL B 1 133 ? 9.203 3.498 -1.659 1 98.38 133 VAL B CA 1
ATOM 2458 C C . VAL B 1 133 ? 8.359 2.646 -0.714 1 98.38 133 VAL B C 1
ATOM 2460 O O . VAL B 1 133 ? 8.125 1.467 -0.978 1 98.38 133 VAL B O 1
ATOM 2463 N N . VAL B 1 134 ? 7.879 3.301 0.351 1 98.75 134 VAL B N 1
ATOM 2464 C CA . VAL B 1 134 ? 7.113 2.6 1.373 1 98.75 134 VAL B CA 1
ATOM 2465 C C . VAL B 1 134 ? 5.777 2.141 0.792 1 98.75 134 VAL B C 1
ATOM 2467 O O . VAL B 1 134 ? 5.355 1.001 1.011 1 98.75 134 VAL B O 1
ATOM 2470 N N . ASN B 1 135 ? 5.133 2.998 0.056 1 98.62 135 ASN B N 1
ATOM 2471 C CA . ASN B 1 135 ? 3.842 2.688 -0.549 1 98.62 135 ASN B CA 1
ATOM 2472 C C . ASN B 1 135 ? 3.955 1.549 -1.559 1 98.62 135 ASN B C 1
ATOM 2474 O O . ASN B 1 135 ? 3.051 0.72 -1.669 1 98.62 135 ASN B O 1
ATOM 2478 N N . HIS B 1 136 ? 5.012 1.555 -2.32 1 98.75 136 HIS B N 1
ATOM 2479 C CA . HIS B 1 136 ? 5.297 0.454 -3.234 1 98.75 136 HIS B CA 1
ATOM 2480 C C . HIS B 1 136 ? 5.41 -0.87 -2.484 1 98.75 136 HIS B C 1
ATOM 2482 O O . HIS B 1 136 ? 4.852 -1.881 -2.912 1 98.75 136 HIS B O 1
ATOM 2488 N N . GLY B 1 137 ? 6.141 -0.818 -1.386 1 98.81 137 GLY B N 1
ATOM 2489 C CA . GLY B 1 137 ? 6.219 -1.996 -0.537 1 98.81 137 GLY B CA 1
ATOM 2490 C C . GLY B 1 137 ? 4.867 -2.467 -0.041 1 98.81 137 GLY B C 1
ATOM 2491 O O . GLY B 1 137 ? 4.578 -3.664 -0.049 1 98.81 137 GLY B O 1
ATOM 2492 N N . THR B 1 138 ? 4.035 -1.538 0.397 1 98.81 138 THR B N 1
ATOM 2493 C CA . THR B 1 138 ? 2.695 -1.854 0.883 1 98.81 138 THR B CA 1
ATOM 2494 C C . THR B 1 138 ? 1.873 -2.537 -0.206 1 98.81 138 THR B C 1
ATOM 2496 O O . THR B 1 138 ? 1.212 -3.545 0.048 1 98.81 138 THR B O 1
ATOM 2499 N N . TYR B 1 139 ? 1.955 -2.004 -1.439 1 98.81 139 TYR B N 1
ATOM 2500 C CA . TYR B 1 139 ? 1.234 -2.576 -2.57 1 98.81 139 TYR B CA 1
ATOM 2501 C C . TYR B 1 139 ? 1.613 -4.035 -2.777 1 98.81 139 TYR B C 1
ATOM 2503 O O . TYR B 1 139 ? 0.741 -4.895 -2.928 1 98.81 139 TYR B O 1
ATOM 2511 N N . HIS B 1 140 ? 2.826 -4.289 -2.758 1 98.88 140 HIS B N 1
ATOM 2512 C CA . HIS B 1 140 ? 3.293 -5.637 -3.066 1 98.88 140 HIS B CA 1
ATOM 2513 C C . HIS B 1 140 ? 3.123 -6.562 -1.869 1 98.88 140 HIS B C 1
ATOM 2515 O O . HIS B 1 140 ? 2.949 -7.773 -2.035 1 98.88 140 HIS B O 1
ATOM 2521 N N . ARG B 1 141 ? 3.092 -6.008 -0.62 1 98.81 141 ARG B N 1
ATOM 2522 C CA . ARG B 1 141 ? 2.674 -6.84 0.503 1 98.81 141 ARG B CA 1
ATOM 2523 C C . ARG B 1 141 ? 1.21 -7.246 0.369 1 98.81 141 ARG B C 1
ATOM 2525 O O . ARG B 1 141 ? 0.817 -8.328 0.807 1 98.81 141 ARG B O 1
ATOM 2532 N N . GLY B 1 142 ? 0.424 -6.391 -0.255 1 98.69 142 GLY B N 1
ATOM 2533 C CA . GLY B 1 142 ? -0.922 -6.785 -0.633 1 98.69 142 GLY B CA 1
ATOM 2534 C C . GLY B 1 142 ? -0.949 -7.953 -1.604 1 98.69 142 GLY B C 1
ATOM 2535 O O . GLY B 1 142 ? -1.771 -8.859 -1.471 1 98.69 142 GLY B O 1
ATOM 2536 N N . ASN B 1 143 ? -0.049 -7.891 -2.605 1 98.69 143 ASN B N 1
ATOM 2537 C CA . ASN B 1 143 ? 0.08 -9.031 -3.504 1 98.69 143 ASN B CA 1
ATOM 2538 C C . ASN B 1 143 ? 0.412 -10.312 -2.742 1 98.69 143 ASN B C 1
ATOM 2540 O O . ASN B 1 143 ? -0.224 -11.344 -2.951 1 98.69 143 ASN B O 1
ATOM 2544 N N . VAL B 1 144 ? 1.382 -10.195 -1.868 1 98.75 144 VAL B N 1
ATOM 2545 C CA . VAL B 1 144 ? 1.859 -11.344 -1.111 1 98.75 144 VAL B CA 1
ATOM 2546 C C . VAL B 1 144 ? 0.704 -11.961 -0.327 1 98.75 144 VAL B C 1
ATOM 2548 O O . VAL B 1 144 ? 0.525 -13.188 -0.33 1 98.75 144 VAL B O 1
ATOM 2551 N N . SER B 1 145 ? -0.082 -11.18 0.349 1 98.56 145 SER B N 1
ATOM 2552 C CA . SER B 1 145 ? -1.173 -11.672 1.179 1 98.56 145 SER B CA 1
ATOM 2553 C C . SER B 1 145 ? -2.207 -12.422 0.343 1 98.56 145 SER B C 1
ATOM 2555 O O . SER B 1 145 ? -2.686 -13.484 0.741 1 98.56 145 SER B O 1
ATOM 2557 N N . ALA B 1 146 ? -2.539 -11.859 -0.813 1 98.5 146 ALA B N 1
ATOM 2558 C CA . ALA B 1 146 ? -3.498 -12.516 -1.702 1 98.5 146 ALA B CA 1
ATOM 2559 C C . ALA B 1 146 ? -2.945 -13.836 -2.23 1 98.5 146 ALA B C 1
ATOM 2561 O O . ALA B 1 146 ? -3.668 -14.828 -2.301 1 98.5 146 ALA B O 1
ATOM 2562 N N . MET B 1 147 ? -1.686 -13.812 -2.611 1 98.44 147 MET B N 1
ATOM 2563 C CA . MET B 1 147 ? -1.036 -15.016 -3.129 1 98.44 147 MET B CA 1
ATOM 2564 C C . MET B 1 147 ? -1.001 -16.109 -2.072 1 98.44 147 MET B C 1
ATOM 2566 O O . MET B 1 147 ? -1.26 -17.281 -2.373 1 98.44 147 MET B O 1
ATOM 2570 N N . LEU B 1 148 ? -0.685 -15.734 -0.85 1 98.38 148 LEU B N 1
ATOM 2571 C CA . LEU B 1 148 ? -0.678 -16.688 0.249 1 98.38 148 LEU B CA 1
ATOM 2572 C C . LEU B 1 148 ? -2.057 -17.312 0.432 1 98.38 148 LEU B C 1
ATOM 2574 O O . LEU B 1 148 ? -2.178 -18.547 0.542 1 98.38 148 LEU B O 1
ATOM 2578 N N . ARG B 1 149 ? -3.059 -16.516 0.433 1 98 149 ARG B N 1
ATOM 2579 C CA . ARG B 1 149 ? -4.414 -17.016 0.616 1 98 149 ARG B CA 1
ATOM 2580 C C . ARG B 1 149 ? -4.809 -17.953 -0.531 1 98 149 ARG B C 1
ATOM 2582 O O . ARG B 1 149 ? -5.492 -18.953 -0.318 1 98 149 ARG B O 1
ATOM 2589 N N . GLN B 1 150 ? -4.387 -17.578 -1.712 1 97.19 150 GLN B N 1
ATOM 2590 C CA . GLN B 1 150 ? -4.672 -18.375 -2.9 1 97.19 150 GLN B CA 1
ATOM 2591 C C . GLN B 1 150 ? -4.164 -19.797 -2.74 1 97.19 150 GLN B C 1
ATOM 2593 O O . GLN B 1 150 ? -4.789 -20.75 -3.223 1 97.19 150 GLN B O 1
ATOM 2598 N N . ILE B 1 151 ? -3.072 -19.953 -2.047 1 96.38 151 ILE B N 1
ATOM 2599 C CA . ILE B 1 151 ? -2.484 -21.281 -1.937 1 96.38 151 ILE B CA 1
ATOM 2600 C C . ILE B 1 151 ? -2.752 -21.844 -0.544 1 96.38 151 ILE B C 1
ATOM 2602 O O . ILE B 1 151 ? -2.053 -22.75 -0.095 1 96.38 151 ILE B O 1
ATOM 2606 N N . GLY B 1 152 ? -3.678 -21.219 0.22 1 96.56 152 GLY B N 1
ATOM 2607 C CA . GLY B 1 152 ? -4.254 -21.859 1.391 1 96.56 152 GLY B CA 1
ATOM 2608 C C . GLY B 1 152 ? -3.635 -21.391 2.693 1 96.56 152 GLY B C 1
ATOM 2609 O O . GLY B 1 152 ? -3.826 -22.016 3.738 1 96.56 152 GLY B O 1
ATOM 2610 N N . HIS B 1 153 ? -2.859 -20.328 2.656 1 97.75 153 HIS B N 1
ATOM 2611 C CA . HIS B 1 153 ? -2.232 -19.812 3.871 1 97.75 153 HIS B CA 1
ATOM 2612 C C . HIS B 1 153 ? -2.705 -18.406 4.188 1 97.75 153 HIS B C 1
ATOM 2614 O O . HIS B 1 153 ? -2.961 -17.609 3.275 1 97.75 153 HIS B O 1
ATOM 2620 N N . ALA B 1 154 ? -2.814 -18.125 5.445 1 97.12 154 ALA B N 1
ATOM 2621 C CA . ALA B 1 154 ? -3.074 -16.75 5.875 1 97.12 154 ALA B CA 1
ATOM 2622 C C . ALA B 1 154 ? -1.788 -15.93 5.887 1 97.12 154 ALA B C 1
ATOM 2624 O O . ALA B 1 154 ? -0.705 -16.469 6.141 1 97.12 154 ALA B O 1
ATOM 2625 N N . SER B 1 155 ? -1.941 -14.719 5.562 1 97.25 155 SER B N 1
ATOM 2626 C CA . SER B 1 155 ? -0.834 -13.789 5.762 1 97.25 155 SER B CA 1
ATOM 2627 C C . SER B 1 155 ? -0.818 -13.242 7.188 1 97.25 155 SER B C 1
ATOM 2629 O O . SER B 1 155 ? -1.277 -13.906 8.117 1 97.25 155 SER B O 1
ATOM 2631 N N . VAL B 1 156 ? -0.157 -12.078 7.359 1 97.81 156 VAL B N 1
ATOM 2632 C CA . VAL B 1 156 ? -0.023 -11.414 8.648 1 97.81 156 VAL B CA 1
ATOM 2633 C C . VAL B 1 156 ? -0.374 -9.938 8.508 1 97.81 156 VAL B C 1
ATOM 2635 O O . VAL B 1 156 ? -0.17 -9.344 7.445 1 97.81 156 VAL B O 1
ATOM 2638 N N . PRO B 1 157 ? -1.007 -9.32 9.547 1 96.31 157 PRO B N 1
ATOM 2639 C CA . PRO B 1 157 ? -1.317 -7.891 9.461 1 96.31 157 PRO B CA 1
ATOM 2640 C C . PRO B 1 157 ? -0.066 -7.02 9.359 1 96.31 157 PRO B C 1
ATOM 2642 O O . PRO B 1 157 ? 0.894 -7.219 10.109 1 96.31 157 PRO B O 1
ATOM 2645 N N . THR B 1 158 ? -0.041 -6.082 8.422 1 97.69 158 THR B N 1
ATOM 2646 C CA . THR B 1 158 ? 1.082 -5.168 8.25 1 97.69 158 THR B CA 1
ATOM 2647 C C . THR B 1 158 ? 0.589 -3.734 8.062 1 97.69 158 THR B C 1
ATOM 2649 O O . THR B 1 158 ? 1.292 -2.898 7.492 1 97.69 158 THR B O 1
ATOM 2652 N N . ASP B 1 159 ? -0.534 -3.459 8.516 1 96.12 159 ASP B N 1
ATOM 2653 C CA . ASP B 1 159 ? -1.177 -2.162 8.336 1 96.12 159 ASP B CA 1
ATOM 2654 C C . ASP B 1 159 ? -0.429 -1.067 9.094 1 96.12 159 ASP B C 1
ATOM 2656 O O . ASP B 1 159 ? 0.026 -1.284 10.219 1 96.12 159 ASP B O 1
ATOM 2660 N N . TYR B 1 160 ? -0.316 0.113 8.508 1 96.5 160 TYR B N 1
ATOM 2661 C CA . TYR B 1 160 ? 0.357 1.236 9.148 1 96.5 160 TYR B CA 1
ATOM 2662 C C . TYR B 1 160 ? -0.367 1.65 10.43 1 96.5 160 TYR B C 1
ATOM 2664 O O . TYR B 1 160 ? 0.269 2.037 11.414 1 96.5 160 TYR B O 1
ATOM 2672 N N . GLY B 1 161 ? -1.686 1.587 10.43 1 91.81 161 GLY B N 1
ATOM 2673 C CA . GLY B 1 161 ? -2.439 1.885 11.641 1 91.81 161 GLY B CA 1
ATOM 2674 C C . GLY B 1 161 ? -2.059 1.002 12.812 1 91.81 161 GLY B C 1
ATOM 2675 O O . GLY B 1 161 ? -1.923 1.483 13.938 1 91.81 161 GLY B O 1
ATOM 2676 N N . LEU B 1 162 ? -1.958 -0.292 12.508 1 91.56 162 LEU B N 1
ATOM 2677 C CA . LEU B 1 162 ? -1.517 -1.221 13.539 1 91.56 162 LEU B CA 1
ATOM 2678 C C . LEU B 1 162 ? -0.139 -0.832 14.07 1 91.56 162 LEU B C 1
ATOM 2680 O O . LEU B 1 162 ? 0.077 -0.792 15.281 1 91.56 162 LEU B O 1
ATOM 2684 N N . TYR B 1 163 ? 0.764 -0.559 13.18 1 94.56 163 TYR B N 1
ATOM 2685 C CA . TYR B 1 163 ? 2.109 -0.131 13.547 1 94.56 163 TYR B CA 1
ATOM 2686 C C . TYR B 1 163 ? 2.064 1.079 14.477 1 94.56 163 TYR B C 1
ATOM 2688 O O . TYR B 1 163 ? 2.781 1.128 15.477 1 94.56 163 TYR B O 1
ATOM 2696 N N . LEU B 1 164 ? 1.248 2.092 14.109 1 91.88 164 LEU B N 1
ATOM 2697 C CA . LEU B 1 164 ? 1.139 3.307 14.906 1 91.88 164 LEU B CA 1
ATOM 2698 C C . LEU B 1 164 ? 0.67 2.986 16.328 1 91.88 164 LEU B C 1
ATOM 2700 O O . LEU B 1 164 ? 1.162 3.57 17.297 1 91.88 164 LEU B O 1
ATOM 2704 N N . PHE B 1 165 ? -0.188 2.037 16.438 1 87.94 165 PHE B N 1
ATOM 2705 C CA . PHE B 1 165 ? -0.682 1.646 17.75 1 87.94 165 PHE B CA 1
ATOM 2706 C C . PHE B 1 165 ? 0.399 0.917 18.547 1 87.94 165 PHE B C 1
ATOM 2708 O O . PHE B 1 165 ? 0.534 1.118 19.75 1 87.94 165 PHE B O 1
ATOM 2715 N N . LEU B 1 166 ? 1.113 0.06 17.891 1 86.5 166 LEU B N 1
ATOM 2716 C CA . LEU B 1 166 ? 2.125 -0.762 18.547 1 86.5 166 LEU B CA 1
ATOM 2717 C C . LEU B 1 166 ? 3.283 0.096 19.047 1 86.5 166 LEU B C 1
ATOM 2719 O O . LEU B 1 166 ? 3.898 -0.218 20.062 1 86.5 166 LEU B O 1
ATOM 2723 N N . PHE B 1 167 ? 3.592 1.166 18.359 1 84.81 167 PHE B N 1
ATOM 2724 C CA . PHE B 1 167 ? 4.801 1.915 18.688 1 84.81 167 PHE B CA 1
ATOM 2725 C C . PHE B 1 167 ? 4.453 3.32 19.172 1 84.81 167 PHE B C 1
ATOM 2727 O O . PHE B 1 167 ? 5.328 4.18 19.281 1 84.81 167 PHE B O 1
ATOM 2734 N N . ALA B 1 168 ? 3.145 3.697 19.406 1 75.94 168 ALA B N 1
ATOM 2735 C CA . ALA B 1 168 ? 2.688 4.953 19.984 1 75.94 168 ALA B CA 1
ATOM 2736 C C . ALA B 1 168 ? 3.139 5.078 21.438 1 75.94 168 ALA B C 1
ATOM 2738 O O . ALA B 1 168 ? 3.295 4.074 22.141 1 75.94 168 ALA B O 1
#

InterPro domains:
  IPR007837 DNA damage-inducible protein DinB [PF05163] (1-164)
  IPR007837 DNA damage-inducible protein DinB [PTHR37302] (1-165)
  IPR034660 DinB/YfiT-like putative metalloenzymes [G3DSA:1.20.120.450] (5-162)
  IPR034660 DinB/YfiT-like putative metalloenzymes [SSF109854] (5-150)

pLDDT: mean 95.45, std 6.94, range [46.22, 98.88]